Protein AF-A0A7C7EM71-F1 (afdb_monomer_lite)

Radius of gyration: 25.78 Å; chains: 1; bounding box: 60×28×71 Å

Secondary structure (DSSP, 8-state):
-HHHHT-GGGTTSEEES-TTSTTS-SS--S-EEEEEEEEEEEEE-TTSEEEEEEEEEEEEEEETTS-HHHHHHHHHHHHHHHHHTTTTSSEEEEEEPPPEEETTTTEEEEEEEEEEEEEEE-----TT--B-SEEEEETTEEEEEEEEEEEEEEEEEEEE--TT-SS-SEEEEEEEEEEEEEEEEEE-S----GGG--SEEEEEEETTEEEEEEEEEEEEEEEEEETTEEEEEEEEEEESEEEEE--

Sequence (247 aa):
MDTLKSCEKLSALNITEAYRDSKFQNPVTSNTATVSLYSSNINKSDEAVTVEKYIYAVNLYTSVRYTGQTCINIISEIADVLLQVNNGEVIRTCEISQVTYDNTARSFHAVLYLTLDFSTYEDISPAGDSVSNVNIDVNNKKIANCKTFNVKVKKSTYDIKVYNQAKPFDTVMIKTEYTIYLKRLVRSAADINIIDLTDFMLTISQYETETIYTGCNVTACEEIMDNNRYTVENITITATGKGIKGG

Foldseek 3Di:
DVLLCPDPVNVQEAEDADCPPPPQDAQHPGKYKHKDFPDWDWDDDPQQKTKIKTKIKIKIWHAPVDDLVVSVVVLVVVQVSVVVVALPFWWADWDKDRWDQDPGNRTTIIIIITMTIDIDGDFPFVPPDQPAWKFKDKQNHTWWTFGGKGKGKDWGKHFDCDPPDPHGPDIGTDFIKMKMKTFFTDTDPDPDDLQPDFQIWMWIDDDPKIKIFTRKHWDDWDWDQDPNDTITGMTIIMGGDIDIDDD

Structure (mmCIF, N/CA/C/O backbone):
data_AF-A0A7C7EM71-F1
#
_entry.id   AF-A0A7C7EM71-F1
#
loop_
_atom_site.group_PDB
_atom_site.id
_atom_site.type_symbol
_atom_site.label_atom_id
_atom_site.label_alt_id
_atom_site.label_comp_id
_atom_site.label_asym_id
_atom_site.label_entity_id
_atom_site.label_seq_id
_atom_site.pdbx_PDB_ins_code
_atom_site.Cartn_x
_atom_site.Cartn_y
_atom_site.Cartn_z
_atom_site.occupancy
_atom_site.B_iso_or_equiv
_atom_site.auth_seq_id
_atom_site.auth_comp_id
_atom_site.auth_asym_id
_atom_site.auth_atom_id
_atom_site.pdbx_PDB_model_num
ATOM 1 N N . MET A 1 1 ? -12.182 3.252 5.006 1.00 64.31 1 MET A N 1
ATOM 2 C CA . MET A 1 1 ? -13.641 3.339 5.252 1.00 64.31 1 MET A CA 1
ATOM 3 C C . MET A 1 1 ? -14.404 2.393 4.332 1.00 64.31 1 MET A C 1
ATOM 5 O O . MET A 1 1 ? -15.147 1.567 4.845 1.00 64.31 1 MET A O 1
ATOM 9 N N . ASP A 1 2 ? -14.176 2.434 3.017 1.00 73.56 2 ASP A N 1
ATOM 10 C CA . ASP A 1 2 ? -14.851 1.543 2.051 1.00 73.56 2 ASP A CA 1
ATOM 11 C C . ASP A 1 2 ? -14.583 0.055 2.294 1.00 73.56 2 ASP A C 1
ATOM 13 O O . ASP A 1 2 ? -15.490 -0.766 2.198 1.00 73.56 2 ASP A O 1
ATOM 17 N N . THR A 1 3 ? -13.374 -0.284 2.736 1.00 78.62 3 THR A N 1
ATOM 18 C CA . THR A 1 3 ? -13.010 -1.627 3.206 1.00 78.62 3 THR A CA 1
ATOM 19 C C . THR A 1 3 ? -13.940 -2.156 4.299 1.00 78.62 3 THR A C 1
ATOM 21 O O . THR A 1 3 ? -14.368 -3.301 4.260 1.00 78.62 3 THR A O 1
ATOM 24 N N . LEU A 1 4 ? -14.284 -1.313 5.276 1.00 81.50 4 LEU A N 1
ATOM 25 C CA . LEU A 1 4 ? -15.168 -1.711 6.371 1.00 81.50 4 LEU A CA 1
ATOM 26 C C . LEU A 1 4 ? -16.621 -1.804 5.893 1.00 81.50 4 LEU A C 1
ATOM 28 O O . LEU A 1 4 ? -17.328 -2.727 6.276 1.00 81.50 4 LEU A O 1
ATOM 32 N N . LYS A 1 5 ? -17.050 -0.887 5.014 1.00 82.25 5 LYS A N 1
ATOM 33 C CA . LYS A 1 5 ? -18.407 -0.872 4.438 1.00 82.25 5 LYS A CA 1
ATOM 34 C C . LYS A 1 5 ? -18.684 -2.054 3.503 1.00 82.25 5 LYS A C 1
ATOM 36 O O . LYS A 1 5 ? -19.831 -2.455 3.365 1.00 82.25 5 LYS A O 1
ATOM 41 N N . SER A 1 6 ? -17.655 -2.574 2.838 1.00 81.75 6 SER A N 1
ATOM 42 C CA . SER A 1 6 ? -17.761 -3.706 1.905 1.00 81.75 6 SER A CA 1
ATOM 43 C C . SER A 1 6 ? -17.662 -5.072 2.588 1.00 81.75 6 SER A C 1
ATOM 45 O O . SER A 1 6 ? -17.911 -6.090 1.947 1.00 81.75 6 SER A O 1
ATOM 47 N N . CYS A 1 7 ? -17.328 -5.120 3.882 1.00 83.12 7 CYS A N 1
ATOM 48 C CA . CYS A 1 7 ? -17.238 -6.368 4.625 1.00 83.12 7 CYS A CA 1
ATOM 49 C C . CYS A 1 7 ? -18.625 -6.857 5.062 1.00 83.12 7 CYS A C 1
ATOM 51 O O . CYS A 1 7 ? -19.280 -6.233 5.896 1.00 83.12 7 CYS A O 1
ATOM 53 N N . GLU A 1 8 ? -19.042 -8.023 4.562 1.00 86.19 8 GLU A N 1
ATOM 54 C CA . GLU A 1 8 ? -20.339 -8.633 4.891 1.00 86.19 8 GLU A CA 1
ATOM 55 C C . GLU A 1 8 ? -20.516 -8.870 6.399 1.00 86.19 8 GLU A C 1
ATOM 57 O O . GLU A 1 8 ? -21.592 -8.621 6.948 1.00 86.19 8 GLU A O 1
ATOM 62 N N . LYS A 1 9 ? -19.444 -9.266 7.099 1.00 84.50 9 LYS A N 1
ATOM 63 C CA . LYS A 1 9 ? -19.493 -9.514 8.546 1.00 84.50 9 LYS A CA 1
ATOM 64 C C . LYS A 1 9 ? -19.748 -8.246 9.368 1.00 84.50 9 LYS A C 1
ATOM 66 O O . LYS A 1 9 ? -20.339 -8.306 10.440 1.00 84.50 9 LYS A O 1
ATOM 71 N N . LEU A 1 10 ? -19.365 -7.087 8.829 1.00 87.38 10 LEU A N 1
ATOM 72 C CA . LEU A 1 10 ? -19.579 -5.775 9.439 1.00 87.38 10 LEU A CA 1
ATOM 73 C C . LEU A 1 10 ? -20.805 -5.051 8.859 1.00 87.38 10 LEU A C 1
ATOM 75 O O . LEU A 1 10 ? -20.992 -3.867 9.119 1.00 87.38 10 LEU A O 1
ATOM 79 N N . SER A 1 11 ? -21.676 -5.736 8.111 1.00 84.88 11 SER A N 1
ATOM 80 C CA . SER A 1 11 ? -22.851 -5.126 7.461 1.00 84.88 11 SER A CA 1
ATOM 81 C C . SER A 1 11 ? -23.839 -4.463 8.432 1.00 84.88 11 SER A C 1
ATOM 83 O O . SER A 1 11 ? -24.537 -3.523 8.056 1.00 84.88 11 SER A O 1
ATOM 85 N N . ALA A 1 12 ? -23.882 -4.915 9.690 1.00 84.31 12 ALA A N 1
ATOM 86 C CA . ALA A 1 12 ? -24.707 -4.333 10.751 1.00 84.31 12 ALA A CA 1
ATOM 87 C C . ALA A 1 12 ? -24.035 -3.157 11.493 1.00 84.31 12 ALA A C 1
ATOM 89 O O . ALA A 1 12 ? -24.652 -2.553 12.375 1.00 84.31 12 ALA A O 1
ATOM 90 N N . LEU A 1 13 ? -22.770 -2.851 11.184 1.00 87.38 13 LEU A N 1
ATOM 91 C CA . LEU A 1 13 ? -22.016 -1.762 11.796 1.00 87.38 13 LEU A CA 1
ATOM 92 C C . LEU A 1 13 ? -22.289 -0.449 11.055 1.00 87.38 13 LEU A C 1
ATOM 94 O O . LEU A 1 13 ? -22.000 -0.309 9.868 1.00 87.38 13 LEU A O 1
ATOM 98 N N . ASN A 1 14 ? -22.773 0.559 11.776 1.00 86.81 14 ASN A N 1
ATOM 99 C CA . ASN A 1 14 ? -22.942 1.894 11.213 1.00 86.81 14 ASN A CA 1
ATOM 100 C C . ASN A 1 14 ? -21.587 2.605 11.140 1.00 86.81 14 ASN A C 1
ATOM 102 O O . ASN A 1 14 ? -20.989 2.902 12.168 1.00 86.81 14 ASN A O 1
ATOM 106 N N . ILE A 1 15 ? -21.092 2.902 9.938 1.00 83.94 15 ILE A N 1
ATOM 107 C CA . ILE A 1 15 ? -19.790 3.563 9.755 1.00 83.94 15 ILE A CA 1
ATOM 108 C C . ILE A 1 15 ? -20.009 5.015 9.327 1.00 83.94 15 ILE A C 1
ATOM 110 O O . ILE A 1 15 ? -20.550 5.275 8.250 1.00 83.94 15 ILE A O 1
ATOM 114 N N . THR A 1 16 ? -19.562 5.963 10.150 1.00 76.75 16 THR A N 1
ATOM 115 C CA . THR A 1 16 ? -19.747 7.407 9.922 1.00 76.75 16 THR A CA 1
ATOM 116 C C . THR A 1 16 ? -18.421 8.162 9.961 1.00 76.75 16 THR A C 1
ATOM 118 O O . THR A 1 16 ? -17.459 7.716 10.578 1.00 76.75 16 THR A O 1
ATOM 121 N N . GLU A 1 17 ? -18.360 9.330 9.324 1.00 65.62 17 GLU A N 1
ATOM 122 C CA . GLU A 1 17 ? -17.102 10.076 9.162 1.00 65.62 17 GLU A CA 1
ATOM 123 C C . GLU A 1 17 ? -16.677 10.840 10.427 1.00 65.62 17 GLU A C 1
ATOM 125 O O . GLU A 1 17 ? -15.494 11.112 10.603 1.00 65.62 17 GLU A O 1
ATOM 130 N N . ALA A 1 18 ? -17.599 11.156 11.349 1.00 62.97 18 ALA A N 1
ATOM 131 C CA . ALA A 1 18 ? -17.256 11.884 12.572 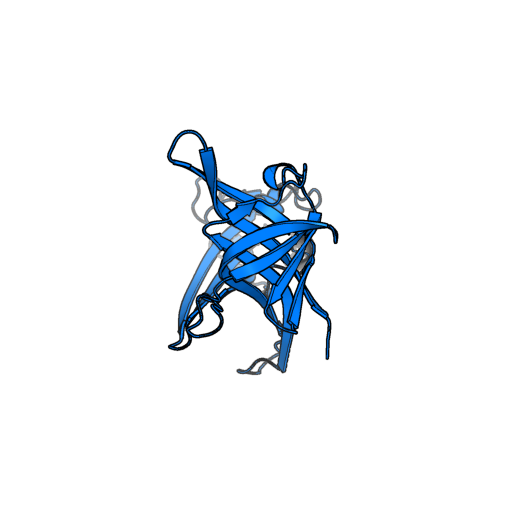1.00 62.97 18 ALA A CA 1
ATOM 132 C C . ALA A 1 18 ? -18.210 11.629 13.751 1.00 62.97 18 ALA A C 1
ATOM 134 O O . ALA A 1 18 ? -19.406 11.411 13.568 1.00 62.97 18 ALA A O 1
ATOM 135 N N . TYR A 1 19 ? -17.682 11.793 14.974 1.00 53.00 19 TYR A N 1
ATOM 136 C CA . TYR A 1 19 ? -18.387 11.736 16.275 1.00 53.00 19 TYR A CA 1
ATOM 137 C C . TYR A 1 19 ? -19.493 12.808 16.447 1.00 53.00 19 TYR A C 1
ATOM 139 O O . TYR A 1 19 ? -20.171 12.864 17.468 1.00 53.00 19 TYR A O 1
ATOM 147 N N . ARG A 1 20 ? -19.678 13.693 15.458 1.00 52.72 20 ARG A N 1
ATOM 148 C CA . ARG A 1 20 ? -20.691 14.764 15.444 1.00 52.72 20 ARG A CA 1
ATOM 149 C C . ARG A 1 20 ? -21.383 14.931 14.092 1.00 52.72 20 ARG A C 1
ATOM 151 O O . ARG A 1 20 ? -22.004 15.964 13.850 1.00 52.72 20 ARG A O 1
ATOM 158 N N . ASP A 1 21 ? -21.264 13.948 13.203 1.00 54.62 21 ASP A N 1
ATOM 159 C CA . ASP A 1 21 ? -22.134 13.916 12.032 1.00 54.62 21 ASP A CA 1
ATOM 160 C C . ASP A 1 21 ? -23.587 13.803 12.522 1.00 54.62 21 ASP A C 1
ATOM 162 O O . ASP A 1 21 ? -23.868 13.115 13.502 1.00 54.62 21 ASP A O 1
ATOM 166 N N . SER A 1 22 ? -24.514 14.462 11.834 1.00 51.25 22 SER A N 1
ATOM 167 C CA . SER A 1 22 ? -25.969 14.351 12.013 1.00 51.25 22 SER A CA 1
ATOM 168 C C . SER A 1 22 ? -26.491 12.909 12.159 1.00 51.25 22 SER A C 1
ATOM 170 O O . SER A 1 22 ? -27.556 12.686 12.732 1.00 51.25 22 SER A O 1
ATOM 172 N N . LYS A 1 23 ? -25.734 11.927 11.655 1.00 51.81 23 LYS A N 1
ATOM 173 C CA . LYS A 1 23 ? -26.019 10.487 11.721 1.00 51.81 23 LYS A CA 1
ATOM 174 C C . LYS A 1 23 ? -25.555 9.806 13.017 1.00 51.81 23 LYS A C 1
ATOM 176 O O . LYS A 1 23 ? -25.981 8.684 13.287 1.00 51.81 23 LYS A O 1
ATOM 181 N N . PHE A 1 24 ? -24.703 10.445 13.818 1.00 61.03 24 PHE A N 1
ATOM 182 C CA . PHE A 1 24 ? -24.260 9.927 15.111 1.00 61.03 24 PHE A CA 1
ATOM 183 C C . PHE A 1 24 ? -25.325 10.231 16.173 1.00 61.03 24 PHE A C 1
ATOM 185 O O . PHE A 1 24 ? -25.453 11.355 16.658 1.00 61.03 24 PHE A O 1
ATOM 192 N N . GLN A 1 25 ? -26.134 9.226 16.512 1.00 65.19 25 GLN A N 1
ATOM 193 C CA . GLN A 1 25 ? -27.181 9.374 17.522 1.00 65.19 25 GLN A CA 1
ATOM 194 C C . GLN A 1 25 ? -26.587 9.397 18.932 1.00 65.19 25 GLN A C 1
ATOM 196 O O . GLN A 1 25 ? -25.779 8.541 19.287 1.00 65.19 25 GLN A O 1
ATOM 201 N N . ASN A 1 26 ? -27.042 10.348 19.750 1.00 69.06 26 ASN A N 1
ATOM 202 C CA . ASN A 1 26 ? -26.797 10.363 21.187 1.00 69.06 26 ASN A CA 1
ATOM 203 C C . ASN A 1 26 ? -28.144 10.257 21.936 1.00 69.06 26 ASN A C 1
ATOM 205 O O . ASN A 1 26 ? -28.987 11.142 21.762 1.00 69.06 26 ASN A O 1
ATOM 209 N N . PRO A 1 27 ? -28.377 9.214 22.757 1.00 77.00 27 PRO A N 1
ATOM 210 C CA . PRO A 1 27 ? -27.479 8.090 23.038 1.00 77.00 27 PRO A CA 1
ATOM 211 C C . PRO A 1 27 ? -27.295 7.165 21.834 1.00 77.00 27 PRO A C 1
ATOM 213 O O . PRO A 1 27 ? -28.164 7.079 20.967 1.00 77.00 27 PRO A O 1
ATOM 216 N N . VAL A 1 28 ? -26.180 6.438 21.809 1.00 83.06 28 VAL A N 1
ATOM 217 C CA . VAL A 1 28 ? -25.886 5.471 20.747 1.00 83.06 28 VAL A CA 1
ATOM 218 C C . VAL A 1 28 ? -26.840 4.274 20.861 1.00 83.06 28 VAL A C 1
ATOM 220 O O . VAL A 1 28 ? -26.841 3.521 21.842 1.00 83.06 28 VAL A O 1
ATOM 223 N N . THR A 1 29 ? -27.683 4.092 19.845 1.00 83.06 29 THR A N 1
ATOM 224 C CA . THR A 1 29 ? -28.736 3.058 19.806 1.00 83.06 29 THR A CA 1
ATOM 225 C C . THR A 1 29 ? -28.328 1.793 19.044 1.00 83.06 29 THR A C 1
ATOM 227 O O . THR A 1 29 ? -28.939 0.741 19.227 1.00 83.06 29 THR A O 1
ATOM 230 N N . SER A 1 30 ? -27.272 1.877 18.237 1.00 85.69 30 SER A N 1
ATOM 231 C CA . SER A 1 30 ? -26.727 0.818 17.378 1.00 85.69 30 SER A CA 1
ATOM 232 C C . SER A 1 30 ? -25.202 0.832 17.424 1.00 85.69 30 SER A C 1
ATOM 234 O O . SER A 1 30 ? -24.625 1.863 17.749 1.00 85.69 30 SER A O 1
ATOM 236 N N . ASN A 1 31 ? -24.543 -0.260 17.043 1.00 89.19 31 ASN A N 1
ATOM 237 C CA . ASN A 1 31 ? -23.082 -0.276 16.965 1.00 89.19 31 ASN A CA 1
ATOM 238 C C . ASN A 1 31 ? -22.617 0.670 15.859 1.00 89.19 31 ASN A C 1
ATOM 240 O O . ASN A 1 31 ? -23.026 0.526 14.706 1.00 89.19 31 ASN A O 1
ATOM 244 N N . THR A 1 32 ? -21.780 1.634 16.225 1.00 89.06 32 THR A N 1
ATOM 245 C CA . THR A 1 32 ? -21.349 2.711 15.339 1.00 89.06 32 THR A CA 1
ATOM 246 C C . THR A 1 32 ? -19.839 2.862 15.417 1.00 89.06 32 THR A C 1
ATOM 248 O O . THR A 1 32 ? -19.291 3.019 16.504 1.00 89.06 32 THR A O 1
ATOM 251 N N . ALA A 1 33 ? -19.165 2.840 14.272 1.00 88.88 33 ALA A N 1
ATOM 252 C CA . ALA A 1 33 ? -17.741 3.106 14.162 1.00 88.88 33 ALA A CA 1
ATOM 253 C C . ALA A 1 33 ? -17.486 4.430 13.440 1.00 88.88 33 ALA A C 1
ATOM 255 O O . ALA A 1 33 ? -18.136 4.749 12.442 1.00 88.88 33 ALA A O 1
ATOM 256 N N . THR A 1 34 ? -16.500 5.183 13.913 1.00 83.75 34 THR A N 1
ATOM 257 C CA . THR A 1 34 ? -15.976 6.355 13.209 1.00 83.75 34 THR A CA 1
ATOM 258 C C . THR A 1 34 ? -14.510 6.149 12.882 1.00 83.75 34 THR A C 1
ATOM 260 O O . THR A 1 34 ? -13.782 5.533 13.656 1.00 83.75 34 THR A O 1
ATOM 263 N N . VAL A 1 35 ? -14.072 6.638 11.725 1.00 81.81 35 VAL A N 1
ATOM 264 C CA . VAL A 1 35 ? -12.672 6.548 11.298 1.00 81.81 35 VAL A CA 1
ATOM 265 C C . VAL A 1 35 ? -12.111 7.956 11.206 1.00 81.81 35 VAL A C 1
ATOM 267 O O . VAL A 1 35 ? -12.667 8.798 10.510 1.00 81.81 35 VAL A O 1
ATOM 270 N N . SER A 1 36 ? -11.003 8.206 11.892 1.00 76.94 36 SER A N 1
ATOM 271 C CA . SER A 1 36 ? -10.349 9.515 11.925 1.00 76.94 36 SER A CA 1
ATOM 272 C C . SER A 1 36 ? -8.839 9.376 11.795 1.00 76.94 36 SER A C 1
ATOM 274 O O . SER A 1 36 ? -8.264 8.401 12.279 1.00 76.94 36 SER A O 1
ATOM 276 N N . LEU A 1 37 ? -8.183 10.359 11.179 1.00 72.62 37 LEU A N 1
ATOM 277 C CA . LEU A 1 37 ? -6.731 10.484 11.268 1.00 72.62 37 LEU A CA 1
ATOM 278 C C . LEU A 1 37 ? -6.371 10.924 12.695 1.00 72.62 37 LEU A C 1
ATOM 280 O O . LEU A 1 37 ? -6.796 11.989 13.136 1.00 72.62 37 LEU A O 1
ATOM 284 N N . TYR A 1 38 ? -5.620 10.093 13.412 1.00 69.12 38 TYR A N 1
ATOM 285 C CA . TYR A 1 38 ? -5.197 10.350 14.789 1.00 69.12 38 TYR A CA 1
ATOM 286 C C . TYR A 1 38 ? -3.896 11.150 14.836 1.00 69.12 38 TYR A C 1
ATOM 288 O O . TYR A 1 38 ? -3.788 12.135 15.561 1.00 69.12 38 TYR A O 1
ATOM 296 N N . SER A 1 39 ? -2.909 10.751 14.036 1.00 71.88 39 SER A N 1
ATOM 297 C CA . SER A 1 39 ? -1.660 11.499 13.894 1.00 71.88 39 SER A CA 1
ATOM 298 C C . SER A 1 39 ? -0.986 11.175 12.572 1.00 71.88 39 SER A C 1
ATOM 300 O O . SER A 1 39 ? -1.059 10.040 12.110 1.00 71.88 39 SER A O 1
ATOM 302 N N . SER A 1 40 ? -0.248 12.128 12.022 1.00 66.94 40 SER A N 1
ATOM 303 C CA . SER A 1 40 ? 0.668 11.903 10.907 1.00 66.94 40 SER A CA 1
ATOM 304 C C . SER A 1 40 ? 2.048 12.430 11.276 1.00 66.94 40 SER A C 1
ATOM 306 O O . SER A 1 40 ? 2.154 13.513 11.851 1.00 66.94 40 SER A O 1
ATOM 308 N N . ASN A 1 41 ? 3.099 11.690 10.945 1.00 63.22 41 ASN A N 1
ATOM 309 C CA . ASN A 1 41 ? 4.472 12.145 11.096 1.00 63.22 41 ASN A CA 1
ATOM 310 C C . ASN A 1 41 ? 5.231 11.908 9.790 1.00 63.22 41 ASN A C 1
ATOM 312 O O . ASN A 1 41 ? 5.204 10.804 9.254 1.00 63.22 41 ASN A O 1
ATOM 316 N N . ILE A 1 42 ? 5.887 12.949 9.290 1.00 57.84 42 ILE A N 1
ATOM 317 C CA . ILE A 1 42 ? 6.714 12.897 8.090 1.00 57.84 42 ILE A CA 1
ATOM 318 C C . ILE A 1 42 ? 8.143 13.145 8.550 1.00 57.84 42 ILE A C 1
ATOM 320 O O . ILE A 1 42 ? 8.521 14.277 8.849 1.00 57.84 42 ILE A O 1
ATOM 324 N N . ASN A 1 43 ? 8.932 12.077 8.610 1.00 56.72 43 ASN A N 1
ATOM 325 C CA . ASN A 1 43 ? 10.350 12.178 8.917 1.00 56.72 43 ASN A CA 1
ATOM 326 C C . ASN A 1 43 ? 11.124 12.228 7.601 1.00 56.72 43 ASN A C 1
ATOM 328 O O . ASN A 1 43 ? 11.125 11.259 6.841 1.00 56.72 43 ASN A O 1
ATOM 332 N N . LYS A 1 44 ? 11.789 13.358 7.354 1.00 46.19 44 LYS A N 1
ATOM 333 C CA . LYS A 1 44 ? 12.816 13.479 6.318 1.00 46.19 44 LYS A CA 1
ATOM 334 C C . LYS A 1 44 ? 14.165 13.198 6.970 1.00 46.19 44 LYS A C 1
ATOM 336 O O . LYS A 1 44 ? 14.527 13.906 7.908 1.00 46.19 44 LYS A O 1
ATOM 341 N N . SER A 1 45 ? 14.869 12.161 6.526 1.00 49.22 45 SER A N 1
ATOM 342 C CA . SER A 1 45 ? 16.282 11.987 6.880 1.00 49.22 45 SER A CA 1
ATOM 343 C C . SER A 1 45 ? 17.169 12.690 5.850 1.00 49.22 45 SER A C 1
ATOM 345 O O . SER A 1 45 ? 16.758 12.886 4.706 1.00 49.22 45 SER A O 1
ATOM 347 N N . ASP A 1 46 ? 18.401 13.030 6.240 1.00 41.88 46 ASP A N 1
ATOM 348 C CA . ASP A 1 46 ? 19.430 13.583 5.341 1.00 41.88 46 ASP A CA 1
ATOM 349 C C . ASP A 1 46 ? 19.844 12.605 4.213 1.00 41.88 46 ASP A C 1
ATOM 351 O O . ASP A 1 46 ? 20.569 12.982 3.298 1.00 41.88 46 ASP A O 1
ATOM 355 N N . GLU A 1 47 ? 19.358 11.357 4.245 1.00 42.84 47 GLU A N 1
ATOM 356 C CA . GLU A 1 47 ? 19.680 10.275 3.304 1.00 42.84 47 GLU A CA 1
ATOM 357 C C . GLU A 1 47 ? 18.540 9.958 2.321 1.00 42.84 47 GLU A C 1
ATOM 359 O O . GLU A 1 47 ? 18.317 8.798 1.984 1.00 42.84 47 GLU A O 1
ATOM 364 N N . ALA A 1 48 ? 17.819 10.968 1.822 1.00 51.00 48 ALA A N 1
ATOM 365 C CA . ALA A 1 48 ? 16.900 10.782 0.691 1.00 51.00 48 ALA A CA 1
ATOM 366 C C . ALA A 1 48 ? 15.684 9.854 0.958 1.00 51.00 48 ALA A C 1
ATOM 368 O O . ALA A 1 48 ? 15.056 9.310 0.041 1.00 51.00 48 ALA A O 1
ATOM 369 N N . VAL A 1 49 ? 15.319 9.689 2.233 1.00 49.72 49 VAL A N 1
ATOM 370 C CA . VAL A 1 49 ? 14.167 8.889 2.673 1.00 49.72 49 VAL A CA 1
ATOM 371 C C . VAL A 1 49 ? 13.117 9.800 3.254 1.00 49.72 49 VAL A C 1
ATOM 373 O O . VAL A 1 49 ? 13.374 10.513 4.228 1.00 49.72 49 VAL A O 1
ATOM 376 N N . THR A 1 50 ? 11.905 9.715 2.717 1.00 51.72 50 THR A N 1
ATOM 377 C CA . THR A 1 50 ? 10.738 10.240 3.421 1.00 51.72 50 THR A CA 1
ATOM 378 C C . THR A 1 50 ? 9.947 9.059 3.959 1.00 51.72 50 THR A C 1
ATOM 380 O O . THR A 1 50 ? 9.390 8.260 3.199 1.00 51.72 50 THR A O 1
ATOM 383 N N . VAL A 1 51 ? 9.935 8.931 5.286 1.00 55.50 51 VAL A N 1
ATOM 384 C CA . VAL A 1 51 ? 9.048 7.999 5.984 1.00 55.50 51 VAL A CA 1
ATOM 385 C C . VAL A 1 51 ? 7.815 8.778 6.404 1.00 55.50 51 VAL A C 1
ATOM 387 O O . VAL A 1 51 ? 7.893 9.655 7.268 1.00 55.50 51 VAL A O 1
ATOM 390 N N . GLU A 1 52 ? 6.680 8.453 5.796 1.00 60.62 52 GLU A N 1
ATOM 391 C CA . GLU A 1 52 ? 5.384 8.963 6.222 1.00 60.62 52 GLU A CA 1
ATOM 392 C C . GLU A 1 52 ? 4.701 7.918 7.094 1.00 60.62 52 GLU A C 1
ATOM 394 O O . GLU A 1 52 ? 4.424 6.801 6.668 1.00 60.62 52 GLU A O 1
ATOM 399 N N . LYS A 1 53 ? 4.424 8.284 8.337 1.00 69.62 53 LYS A N 1
ATOM 400 C CA . LYS A 1 53 ? 3.683 7.465 9.283 1.00 69.62 53 LYS A CA 1
ATOM 401 C C . LYS A 1 53 ? 2.310 8.076 9.490 1.00 69.62 53 LYS A C 1
ATOM 403 O O . LYS A 1 53 ? 2.217 9.191 9.998 1.00 69.62 53 LYS A O 1
ATOM 408 N N . TYR A 1 54 ? 1.256 7.334 9.180 1.00 67.88 54 TYR A N 1
ATOM 409 C CA . TYR A 1 54 ? -0.119 7.719 9.484 1.00 67.88 54 TYR A CA 1
ATOM 410 C C . TYR A 1 54 ? -0.690 6.772 10.526 1.00 67.88 54 TYR A C 1
ATOM 412 O O . TYR A 1 54 ? -0.625 5.555 10.388 1.00 67.88 54 TYR A O 1
ATOM 420 N N . ILE A 1 55 ? -1.266 7.337 11.577 1.00 78.62 55 ILE A N 1
ATOM 421 C CA . ILE A 1 55 ? -2.021 6.598 12.578 1.00 78.62 55 ILE A CA 1
ATOM 422 C C . ILE A 1 55 ? -3.479 6.975 12.383 1.00 78.62 55 ILE A C 1
ATOM 424 O O . ILE A 1 55 ? -3.849 8.136 12.563 1.00 78.62 55 ILE A O 1
ATOM 428 N N . TYR A 1 56 ? -4.301 6.003 12.016 1.00 81.06 56 TYR A N 1
ATOM 429 C CA . TYR A 1 56 ? -5.749 6.147 11.974 1.00 81.06 56 TYR A CA 1
ATOM 430 C C . TYR A 1 56 ? -6.345 5.574 13.254 1.00 81.06 56 TYR A C 1
ATOM 432 O O . TYR A 1 56 ? -5.939 4.510 13.708 1.00 81.06 56 TYR A O 1
ATOM 440 N N . ALA A 1 57 ? -7.317 6.270 13.829 1.00 83.81 57 ALA A N 1
ATOM 441 C CA . ALA A 1 57 ? -8.132 5.760 14.919 1.00 83.81 57 ALA A CA 1
ATOM 442 C C . ALA A 1 57 ? -9.498 5.341 14.374 1.00 83.81 57 ALA A C 1
ATOM 444 O O . ALA A 1 57 ? -10.198 6.157 13.762 1.00 83.81 57 ALA A O 1
ATOM 445 N N . VAL A 1 58 ? -9.886 4.091 14.627 1.00 89.06 58 VAL A N 1
ATOM 446 C CA . VAL A 1 58 ? -11.271 3.635 14.490 1.00 89.06 58 VAL A CA 1
ATOM 447 C C . VAL A 1 58 ? -11.902 3.639 15.875 1.00 89.06 58 VAL A C 1
ATOM 449 O O . VAL A 1 58 ? -11.544 2.831 16.727 1.00 89.06 58 VAL A O 1
ATOM 452 N N . ASN A 1 59 ? -12.825 4.563 16.118 1.00 90.31 59 ASN A N 1
ATOM 453 C CA . ASN A 1 59 ? -13.560 4.647 17.374 1.00 90.31 59 ASN A CA 1
ATOM 454 C C . ASN A 1 59 ? -14.836 3.823 17.250 1.00 90.31 59 ASN A C 1
ATOM 456 O O . ASN A 1 59 ? -15.695 4.158 16.437 1.00 90.31 59 ASN A O 1
ATOM 460 N N . LEU A 1 60 ? -14.974 2.775 18.055 1.00 92.62 60 LEU A N 1
ATOM 461 C CA . LEU A 1 60 ? -16.177 1.958 18.119 1.00 92.62 60 LEU A CA 1
ATOM 462 C C . LEU A 1 60 ? -17.022 2.353 19.327 1.00 92.62 60 LEU A C 1
ATOM 464 O O . LEU A 1 60 ? -16.543 2.341 20.458 1.00 92.62 60 LEU A O 1
ATOM 468 N N . TYR A 1 61 ? -18.300 2.617 19.081 1.00 90.88 61 TYR A N 1
ATOM 469 C CA . TYR A 1 61 ? -19.323 2.874 20.083 1.00 90.88 61 TYR A CA 1
ATOM 470 C C . TYR A 1 61 ? -20.382 1.776 19.998 1.00 90.88 61 TYR A C 1
ATOM 472 O O . TYR A 1 61 ? -21.072 1.630 18.991 1.00 90.88 61 TYR A O 1
ATOM 480 N N . THR A 1 62 ? -20.515 0.996 21.063 1.00 90.50 62 THR A N 1
ATOM 481 C CA . THR A 1 62 ? -21.476 -0.107 21.170 1.00 90.50 62 THR A CA 1
ATOM 482 C C . THR A 1 62 ? -22.562 0.284 22.166 1.00 90.50 62 THR A C 1
ATOM 484 O O . THR A 1 62 ? -22.264 0.678 23.296 1.00 90.50 62 THR A O 1
ATOM 487 N N . SER A 1 63 ? -23.830 0.180 21.764 1.00 86.19 63 SER A N 1
ATOM 488 C CA . SER A 1 63 ? -24.958 0.540 22.632 1.00 86.19 63 SER A CA 1
ATOM 489 C C . SER A 1 63 ? -24.922 -0.227 23.961 1.00 86.19 63 SER A C 1
ATOM 491 O O . SER A 1 63 ? -24.606 -1.415 23.987 1.00 86.19 63 SER A O 1
ATOM 493 N N . VAL A 1 64 ? -25.336 0.417 25.056 1.00 85.44 64 VAL A N 1
ATOM 494 C CA . VAL A 1 64 ? -25.477 -0.212 26.391 1.00 85.44 64 VAL A CA 1
ATOM 495 C C . VAL A 1 64 ? -26.465 -1.369 26.451 1.00 85.44 64 VAL A C 1
ATOM 497 O O . VAL A 1 64 ? -26.492 -2.106 27.430 1.00 85.44 64 VAL A O 1
ATOM 500 N N . ARG A 1 65 ? -27.296 -1.531 25.417 1.00 85.06 65 ARG A N 1
ATOM 501 C CA . ARG A 1 65 ? -28.160 -2.708 25.263 1.00 85.06 65 ARG A CA 1
ATOM 502 C C . ARG A 1 65 ? -27.355 -3.991 25.035 1.00 85.06 65 ARG A C 1
ATOM 504 O O . ARG A 1 65 ? -27.885 -5.077 25.240 1.00 85.06 65 ARG A O 1
ATOM 511 N N . TYR A 1 66 ? -26.102 -3.857 24.611 1.00 85.38 66 TYR A N 1
ATOM 512 C CA . TYR A 1 66 ? -25.146 -4.943 24.448 1.00 85.38 66 TYR A CA 1
ATOM 513 C C . TYR A 1 66 ? -24.145 -4.964 25.607 1.00 85.38 66 TYR A C 1
ATOM 515 O O . TYR A 1 66 ? -24.219 -4.161 26.531 1.00 85.38 66 TYR A O 1
ATOM 523 N N . THR A 1 67 ? -23.194 -5.894 25.574 1.00 85.88 67 THR A N 1
ATOM 524 C CA . THR A 1 67 ? -22.160 -6.026 26.609 1.00 85.88 67 THR A CA 1
ATOM 525 C C . THR A 1 67 ? -20.846 -5.378 26.180 1.00 85.88 67 THR A C 1
ATOM 527 O O . THR A 1 67 ? -20.559 -5.266 24.988 1.00 85.88 67 THR A O 1
ATOM 530 N N . GLY A 1 68 ? -19.978 -5.048 27.143 1.00 83.81 68 GLY A N 1
ATOM 531 C CA . GLY A 1 68 ? -18.590 -4.671 26.845 1.00 83.81 68 GLY A CA 1
ATOM 532 C C . GLY A 1 68 ? -17.860 -5.733 26.009 1.00 83.81 68 GLY A C 1
ATOM 533 O O . GLY A 1 68 ? -17.101 -5.389 25.110 1.00 83.81 68 GLY A O 1
ATOM 534 N N . GLN A 1 69 ? -18.183 -7.018 26.204 1.00 86.62 69 GLN A N 1
ATOM 535 C CA . GLN A 1 69 ? -17.670 -8.115 25.376 1.00 86.62 69 GLN A CA 1
ATOM 536 C C . GLN A 1 69 ? -18.105 -8.007 23.907 1.00 86.62 69 GLN A C 1
ATOM 538 O O . GLN A 1 69 ? -17.339 -8.345 23.012 1.00 86.62 69 GLN A O 1
ATOM 543 N N . THR A 1 70 ? -19.311 -7.500 23.641 1.00 88.19 70 THR A N 1
ATOM 544 C CA . THR A 1 70 ? -19.777 -7.248 22.268 1.00 88.19 70 THR A CA 1
ATOM 545 C C . THR A 1 70 ? -18.898 -6.197 21.588 1.00 88.19 70 THR A C 1
ATOM 547 O O . THR A 1 70 ? -18.508 -6.379 20.439 1.00 88.19 70 THR A O 1
ATOM 550 N N . CYS A 1 71 ? -18.515 -5.147 22.323 1.00 88.12 71 CYS A N 1
ATOM 551 C CA . CYS A 1 71 ? -17.582 -4.126 21.841 1.00 88.12 71 CYS A CA 1
ATOM 552 C C . CYS A 1 71 ? -16.212 -4.736 21.494 1.00 88.12 71 CYS A C 1
ATOM 554 O O . CYS A 1 71 ? -15.691 -4.483 20.411 1.00 88.12 71 CYS A O 1
ATOM 556 N N . ILE A 1 72 ? -15.673 -5.605 22.365 1.00 89.81 72 ILE A N 1
ATOM 557 C CA . ILE A 1 72 ? -14.404 -6.324 22.128 1.00 89.81 72 ILE A CA 1
ATOM 558 C C . ILE A 1 72 ? -14.475 -7.163 20.851 1.00 89.81 72 ILE A C 1
ATOM 560 O O . ILE A 1 72 ? -13.572 -7.098 20.019 1.00 89.81 72 ILE A O 1
ATOM 564 N N . ASN A 1 73 ? -15.542 -7.944 20.687 1.00 90.88 73 ASN A N 1
ATOM 565 C CA . ASN A 1 73 ? -15.674 -8.847 19.548 1.00 90.88 73 ASN A CA 1
ATOM 566 C C . ASN A 1 73 ? -15.724 -8.065 18.228 1.00 90.88 73 ASN A C 1
ATOM 568 O O . ASN A 1 73 ? -14.995 -8.391 17.298 1.00 90.88 73 ASN A O 1
ATOM 572 N N . ILE A 1 74 ? -16.520 -6.993 18.174 1.00 91.44 74 ILE A N 1
ATOM 573 C CA . ILE A 1 74 ? -16.663 -6.173 16.965 1.00 91.44 74 ILE A CA 1
ATOM 574 C C . ILE A 1 74 ? -15.361 -5.439 16.643 1.00 91.44 74 ILE A C 1
ATOM 576 O O . ILE A 1 74 ? -14.952 -5.417 15.487 1.00 91.44 74 ILE A O 1
ATOM 580 N N . ILE A 1 75 ? -14.681 -4.843 17.631 1.00 92.06 75 ILE A N 1
ATOM 581 C CA . ILE A 1 75 ? -13.431 -4.124 17.344 1.00 92.06 75 ILE A CA 1
ATOM 582 C C . ILE A 1 75 ? -12.294 -5.071 16.940 1.00 92.06 75 ILE A C 1
ATOM 584 O O . ILE A 1 75 ? -11.455 -4.694 16.124 1.00 92.06 75 ILE A O 1
ATOM 588 N N . SER A 1 76 ? -12.309 -6.309 17.442 1.00 89.81 76 SER A N 1
ATOM 589 C CA . SER A 1 76 ? -11.391 -7.366 16.998 1.00 89.81 76 SER A CA 1
ATOM 590 C C . SER A 1 76 ? -11.687 -7.786 15.558 1.00 89.81 76 SER A C 1
ATOM 592 O O . SER A 1 76 ? -10.774 -7.911 14.755 1.00 89.81 76 SER A O 1
ATOM 594 N N . GLU A 1 77 ? -12.961 -7.906 15.189 1.00 90.69 77 GLU A N 1
ATOM 595 C CA . GLU A 1 77 ? -13.355 -8.216 13.814 1.00 90.69 77 GLU A CA 1
ATOM 596 C C . GLU A 1 77 ? -13.000 -7.089 12.833 1.00 90.69 77 GLU A C 1
ATOM 598 O O . GLU A 1 77 ? -12.517 -7.349 11.733 1.00 90.69 77 GLU A O 1
ATOM 603 N N . ILE A 1 78 ? -13.156 -5.825 13.244 1.00 90.19 78 ILE A N 1
ATOM 604 C CA . ILE A 1 78 ? -12.655 -4.669 12.487 1.00 90.19 78 ILE A CA 1
ATOM 605 C C . ILE A 1 78 ? -11.139 -4.785 12.284 1.00 90.19 78 ILE A C 1
ATOM 607 O O . ILE A 1 78 ? -10.659 -4.565 11.171 1.00 90.19 78 ILE A O 1
ATOM 611 N N . ALA A 1 79 ? -10.386 -5.133 13.333 1.00 88.19 79 ALA A N 1
ATOM 612 C CA . ALA A 1 79 ? -8.942 -5.322 13.242 1.00 88.19 79 ALA A CA 1
ATOM 613 C C . ALA A 1 79 ? -8.580 -6.438 12.250 1.00 88.19 79 ALA A C 1
ATOM 615 O O . ALA A 1 79 ? -7.744 -6.212 11.375 1.00 88.19 79 ALA A O 1
ATOM 616 N N . ASP A 1 80 ? -9.253 -7.587 12.322 1.00 85.31 80 ASP A N 1
ATOM 617 C CA . ASP A 1 80 ? -9.039 -8.718 11.415 1.00 85.31 80 ASP A CA 1
ATOM 618 C C . ASP A 1 80 ? -9.320 -8.346 9.958 1.00 85.31 80 ASP A C 1
ATOM 620 O O . ASP A 1 80 ? -8.515 -8.647 9.079 1.00 85.31 80 ASP A O 1
ATOM 624 N N . VAL A 1 81 ? -10.427 -7.648 9.686 1.00 84.75 81 VAL A N 1
ATOM 625 C CA . VAL A 1 81 ? -10.773 -7.184 8.333 1.00 84.75 81 VAL A CA 1
ATOM 626 C C . VAL A 1 81 ? -9.696 -6.251 7.791 1.00 84.75 81 VAL A C 1
ATOM 628 O O . VAL A 1 81 ? -9.245 -6.419 6.659 1.00 84.75 81 VAL A O 1
ATOM 631 N N . LEU A 1 82 ? -9.257 -5.279 8.594 1.00 80.75 82 LEU A N 1
ATOM 632 C CA . LEU A 1 82 ? -8.227 -4.331 8.173 1.00 80.75 82 LEU A CA 1
ATOM 633 C C . LEU A 1 82 ? -6.885 -5.032 7.934 1.00 80.75 82 LEU A C 1
ATOM 635 O O . LEU A 1 82 ? -6.217 -4.718 6.954 1.00 80.75 82 LEU A O 1
ATOM 639 N N . LEU A 1 83 ? -6.522 -6.015 8.762 1.00 75.69 83 LEU A N 1
ATOM 640 C CA . LEU A 1 83 ? -5.309 -6.816 8.582 1.00 75.69 83 LEU A CA 1
ATOM 641 C C . LEU A 1 83 ? -5.376 -7.722 7.340 1.00 75.69 83 LEU A C 1
ATOM 643 O O . LEU A 1 83 ? -4.389 -7.825 6.613 1.00 75.69 83 LEU A O 1
ATOM 647 N N . GLN A 1 84 ? -6.525 -8.345 7.059 1.00 69.00 84 GLN A N 1
ATOM 648 C CA . GLN A 1 84 ? -6.709 -9.267 5.926 1.00 69.00 84 GLN A CA 1
ATOM 649 C C . GLN A 1 84 ? -6.692 -8.577 4.565 1.00 69.00 84 GLN A C 1
ATOM 651 O O . GLN A 1 84 ? -6.212 -9.150 3.591 1.00 69.00 84 GLN A O 1
ATOM 656 N N . VAL A 1 85 ? -7.192 -7.344 4.485 1.00 59.91 85 VAL A N 1
ATOM 657 C CA . VAL A 1 85 ? -7.266 -6.590 3.222 1.00 59.91 85 VAL A CA 1
ATOM 658 C C . VAL A 1 85 ? -5.885 -6.298 2.643 1.00 59.91 85 VAL A C 1
ATOM 660 O O . VAL A 1 85 ? -5.771 -5.957 1.469 1.00 59.91 85 VAL A O 1
ATOM 663 N N . ASN A 1 86 ? -4.828 -6.449 3.440 1.00 55.69 86 ASN A N 1
ATOM 664 C CA . ASN A 1 86 ? -3.583 -5.790 3.126 1.00 55.69 86 ASN A CA 1
ATOM 665 C C . ASN A 1 86 ? -2.456 -6.640 2.562 1.00 55.69 86 ASN A C 1
ATOM 667 O O . ASN A 1 86 ? -1.435 -6.027 2.289 1.00 55.69 86 ASN A O 1
ATOM 671 N N . ASN A 1 87 ? -2.589 -7.964 2.383 1.00 47.91 87 ASN A N 1
ATOM 672 C CA . ASN A 1 87 ? -1.598 -8.833 1.701 1.00 47.91 87 ASN A CA 1
ATOM 673 C C . ASN A 1 87 ? -0.109 -8.400 1.860 1.00 47.91 87 ASN A C 1
ATOM 675 O O . ASN A 1 87 ? 0.680 -8.479 0.923 1.00 47.91 87 ASN A O 1
ATOM 679 N N . GLY A 1 88 ? 0.279 -7.916 3.048 1.00 48.75 88 GLY A N 1
ATOM 680 C CA . GLY A 1 88 ? 1.623 -7.428 3.363 1.00 48.75 88 GLY A CA 1
ATOM 681 C C . GLY A 1 88 ? 2.033 -5.993 2.976 1.00 48.75 88 GLY A C 1
ATOM 682 O O . GLY A 1 88 ? 3.171 -5.663 3.274 1.00 48.75 88 GLY A O 1
ATOM 683 N N . GLU A 1 89 ? 1.221 -5.114 2.370 1.00 50.12 89 GLU A N 1
ATOM 684 C CA . GLU A 1 89 ? 1.764 -3.864 1.784 1.00 50.12 89 GLU A CA 1
ATOM 685 C C . GLU A 1 89 ? 1.673 -2.568 2.628 1.00 50.12 89 GLU A C 1
ATOM 687 O O . GLU A 1 89 ? 2.517 -1.700 2.411 1.00 50.12 89 GLU A O 1
ATOM 692 N N . VAL A 1 90 ? 0.740 -2.376 3.585 1.00 57.62 90 VAL A N 1
ATOM 693 C CA . VAL A 1 90 ? 0.554 -1.022 4.195 1.00 57.62 90 VAL A CA 1
ATOM 694 C C . VAL A 1 90 ? 0.354 -0.964 5.726 1.00 57.62 90 VAL A C 1
ATOM 696 O O . VAL A 1 90 ? 0.711 0.039 6.342 1.00 57.62 90 VAL A O 1
ATOM 699 N N . ILE A 1 91 ? -0.170 -2.002 6.393 1.00 59.84 91 ILE A N 1
ATOM 700 C CA . ILE A 1 91 ? -0.444 -1.962 7.850 1.00 59.84 91 ILE A CA 1
ATOM 701 C C . ILE A 1 91 ? 0.747 -2.490 8.648 1.00 59.84 91 ILE A C 1
ATOM 703 O O . ILE A 1 91 ? 1.196 -3.612 8.439 1.00 59.84 91 ILE A O 1
ATOM 707 N N . ARG A 1 92 ? 1.220 -1.675 9.595 1.00 63.84 92 ARG A N 1
ATOM 708 C CA . ARG A 1 92 ? 2.344 -1.958 10.497 1.00 63.84 92 ARG A CA 1
ATOM 709 C C . ARG A 1 92 ? 1.913 -2.497 11.848 1.00 63.84 92 ARG A C 1
ATOM 711 O O . ARG A 1 92 ? 2.470 -3.478 12.317 1.00 63.84 92 ARG A O 1
ATOM 718 N N . THR A 1 93 ? 0.949 -1.849 12.492 1.00 73.19 93 THR A N 1
ATOM 719 C CA . THR A 1 93 ? 0.430 -2.294 13.789 1.00 73.19 93 THR A CA 1
ATOM 720 C C . THR A 1 93 ? -1.057 -2.009 13.903 1.00 73.19 93 THR A C 1
ATOM 722 O O . THR A 1 93 ? -1.585 -1.095 13.265 1.00 73.19 93 THR A O 1
ATOM 725 N N . CYS A 1 94 ? -1.714 -2.821 14.726 1.00 80.12 94 CYS A N 1
ATOM 726 C CA . CYS A 1 94 ? -3.126 -2.729 15.048 1.00 80.12 94 CYS A CA 1
ATOM 727 C C . CYS A 1 94 ? -3.249 -2.872 16.569 1.00 80.12 94 CYS A C 1
ATOM 729 O O . CYS A 1 94 ? -2.967 -3.941 17.109 1.00 80.12 94 CYS A O 1
ATOM 731 N N . GLU A 1 95 ? -3.586 -1.790 17.268 1.00 86.81 95 GLU A N 1
ATOM 732 C CA . GLU A 1 95 ? -3.644 -1.761 18.734 1.00 86.81 95 GLU A CA 1
ATOM 733 C C . GLU A 1 95 ? -5.051 -1.401 19.204 1.00 86.81 95 GLU A C 1
ATOM 735 O O . GLU A 1 95 ? -5.582 -0.349 18.853 1.00 86.81 95 GLU A O 1
ATOM 740 N N . ILE A 1 96 ? -5.657 -2.275 20.008 1.00 89.12 96 ILE A N 1
ATOM 741 C CA . ILE A 1 96 ? -6.991 -2.073 20.580 1.00 89.12 96 ILE A CA 1
ATOM 742 C C . ILE A 1 96 ? -6.842 -1.498 21.990 1.00 89.12 96 ILE A C 1
ATOM 744 O O . ILE A 1 96 ? -6.155 -2.073 22.836 1.00 89.12 96 ILE A O 1
ATOM 748 N N . SER A 1 97 ? -7.505 -0.376 22.264 1.00 88.31 97 SER A N 1
ATOM 749 C CA . SER A 1 97 ? -7.589 0.190 23.608 1.00 88.31 97 SER A CA 1
ATOM 750 C C . SER A 1 97 ? -8.419 -0.699 24.534 1.00 88.31 97 SER A C 1
ATOM 752 O O . SER A 1 97 ? -9.271 -1.474 24.102 1.00 88.31 97 SER A O 1
ATOM 754 N N . GLN A 1 98 ? -8.263 -0.514 25.844 1.00 89.44 98 GLN A N 1
ATOM 755 C CA . GLN A 1 98 ? -9.230 -1.075 26.786 1.00 89.44 98 GLN A CA 1
ATOM 756 C C . GLN A 1 98 ? -10.637 -0.540 26.491 1.00 89.44 98 GLN A C 1
ATOM 758 O O . GLN A 1 98 ? -10.802 0.621 26.102 1.00 89.44 98 GLN A O 1
ATOM 763 N N . VAL A 1 99 ? -11.646 -1.392 26.690 1.00 90.81 99 VAL A N 1
ATOM 764 C CA . VAL A 1 99 ? -13.046 -0.976 26.595 1.00 90.81 99 VAL A CA 1
ATOM 765 C C . VAL A 1 99 ? -13.383 -0.119 27.803 1.00 90.81 99 VAL A C 1
ATOM 767 O O . VAL A 1 99 ? -13.200 -0.534 28.947 1.00 90.81 99 VAL A O 1
ATOM 770 N N . THR A 1 100 ? -13.915 1.066 27.542 1.00 91.19 100 THR A N 1
ATOM 771 C CA . THR A 1 100 ? -14.369 2.006 28.564 1.00 91.19 100 THR A CA 1
ATOM 772 C C . THR A 1 100 ? -15.853 2.306 28.391 1.00 91.19 100 THR A C 1
ATOM 774 O O . THR A 1 100 ? -16.482 1.893 27.415 1.00 91.19 100 THR A O 1
ATOM 777 N N . TYR A 1 101 ? -16.439 2.992 29.367 1.00 89.25 101 TYR A N 1
ATOM 778 C CA . TYR A 1 101 ? -17.795 3.511 29.257 1.00 89.25 101 TYR A CA 1
ATOM 779 C C . TYR A 1 101 ? -17.751 5.004 28.927 1.00 89.25 101 TYR A C 1
ATOM 781 O O . TYR A 1 101 ? -17.220 5.795 29.707 1.00 89.25 101 TYR A O 1
ATOM 789 N N . ASP A 1 102 ? -18.333 5.392 27.793 1.00 85.50 102 ASP A N 1
ATOM 790 C CA . ASP A 1 102 ? -18.492 6.794 27.415 1.00 85.50 102 ASP A CA 1
ATOM 791 C C . ASP A 1 102 ? -19.815 7.328 27.983 1.00 85.50 102 ASP A C 1
ATOM 793 O O . ASP A 1 102 ? -20.907 6.955 27.545 1.00 85.50 102 ASP A O 1
ATOM 797 N N . ASN A 1 103 ? -19.717 8.225 28.968 1.00 83.94 103 ASN A N 1
ATOM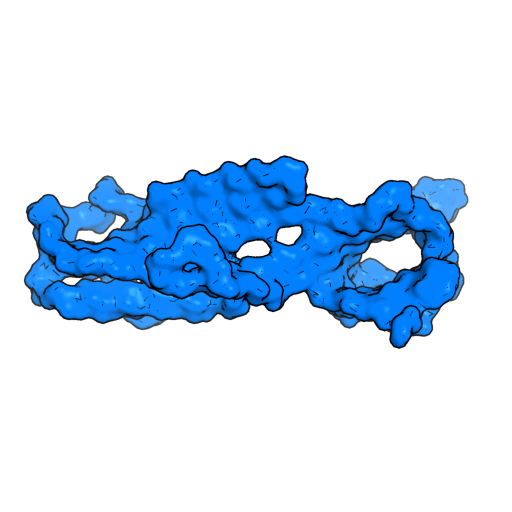 798 C CA . ASN A 1 103 ? -20.874 8.853 29.613 1.00 83.94 103 ASN A CA 1
ATOM 799 C C . ASN A 1 103 ? -21.671 9.770 28.674 1.00 83.94 103 ASN A C 1
ATOM 801 O O . ASN A 1 103 ? -22.879 9.932 28.857 1.00 83.94 103 ASN A O 1
ATOM 805 N N . THR A 1 104 ? -21.004 10.382 27.696 1.00 84.44 104 THR A N 1
ATOM 806 C CA . THR A 1 104 ? -21.616 11.323 26.755 1.00 84.44 104 THR A CA 1
ATOM 807 C C . THR A 1 104 ? -22.434 10.567 25.729 1.00 84.44 104 THR A C 1
ATOM 809 O O . THR A 1 104 ? -23.594 10.904 25.526 1.00 84.44 104 THR A O 1
ATOM 812 N N . ALA A 1 105 ? -21.848 9.539 25.117 1.00 82.31 105 ALA A N 1
ATOM 813 C CA . ALA A 1 105 ? -22.500 8.702 24.113 1.00 82.31 105 ALA A CA 1
ATOM 814 C C . ALA A 1 105 ? -23.419 7.626 24.726 1.00 82.31 105 ALA A C 1
ATOM 816 O O . ALA A 1 105 ? -24.238 7.035 24.015 1.00 82.31 105 ALA A O 1
ATOM 817 N N . ARG A 1 106 ? -23.302 7.388 26.043 1.00 88.06 106 ARG A N 1
ATO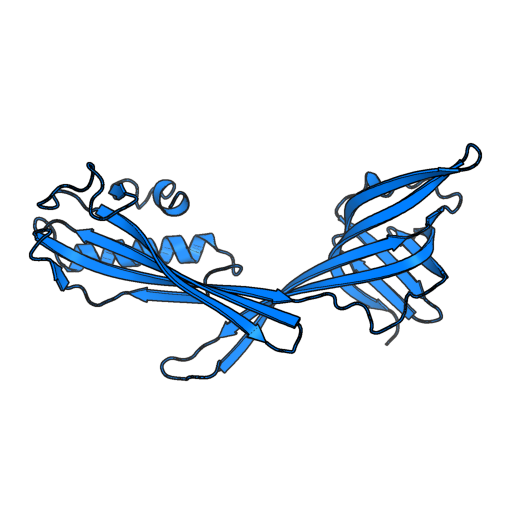M 818 C CA . ARG A 1 106 ? -23.967 6.308 26.793 1.00 88.06 106 ARG A CA 1
ATOM 819 C C . ARG A 1 106 ? -23.758 4.958 26.111 1.00 88.06 106 ARG A C 1
ATOM 821 O O . ARG A 1 106 ? -24.712 4.278 25.729 1.00 88.06 106 ARG A O 1
ATOM 828 N N . SER A 1 107 ? -22.492 4.600 25.930 1.00 89.25 107 SER A N 1
ATOM 829 C CA . SER A 1 107 ? -22.062 3.430 25.161 1.00 89.25 107 SER A CA 1
ATOM 830 C C . SER A 1 107 ? -20.775 2.833 25.712 1.00 89.25 107 SER A C 1
ATOM 832 O O . SER A 1 107 ? -19.963 3.541 26.307 1.00 89.25 107 SER A O 1
ATOM 834 N N . PHE A 1 108 ? -20.539 1.554 25.432 1.00 90.94 108 PHE A N 1
ATOM 835 C CA . PHE A 1 108 ? -19.191 0.997 25.519 1.00 90.94 108 PHE A CA 1
ATOM 836 C C . PHE A 1 108 ? -18.348 1.552 24.375 1.00 90.94 108 PHE A C 1
ATOM 838 O O . PHE A 1 108 ? -18.806 1.579 23.232 1.00 90.94 108 PHE A O 1
ATOM 845 N N . HIS A 1 109 ? -17.132 1.987 24.679 1.00 91.69 109 HIS A N 1
ATOM 846 C CA . HIS A 1 109 ? -16.231 2.629 23.733 1.00 91.69 109 HIS A CA 1
ATOM 847 C C . HIS A 1 109 ? -14.877 1.931 23.710 1.00 91.69 109 HIS A C 1
ATOM 849 O O . HIS A 1 109 ? -14.338 1.568 24.756 1.00 91.69 109 HIS A O 1
ATOM 855 N N . ALA A 1 110 ? -14.346 1.737 22.509 1.00 91.69 110 ALA A N 1
ATOM 856 C CA . ALA A 1 110 ? -12.994 1.252 22.286 1.00 91.69 110 ALA A CA 1
ATOM 857 C C . ALA A 1 110 ? -12.397 1.926 21.050 1.00 91.69 110 ALA A C 1
ATOM 859 O O . ALA A 1 110 ? -13.119 2.325 20.133 1.00 91.69 110 ALA A O 1
ATOM 860 N N . VAL A 1 111 ? -11.075 2.042 21.025 1.00 90.31 111 VAL A N 1
ATOM 861 C CA . VAL A 1 111 ? -10.328 2.653 19.928 1.00 90.31 111 VAL A CA 1
ATOM 862 C C . VAL A 1 111 ? -9.374 1.627 19.347 1.00 90.31 111 VAL A C 1
ATOM 864 O O . VAL A 1 111 ? -8.633 0.981 20.081 1.00 90.31 111 VAL A O 1
ATOM 867 N N . LEU A 1 112 ? -9.386 1.495 18.026 1.00 90.81 112 LEU A N 1
ATOM 868 C CA . LEU A 1 112 ? -8.389 0.753 17.273 1.00 90.81 112 LEU A CA 1
ATOM 869 C C . LEU A 1 112 ? -7.417 1.744 16.642 1.00 90.81 112 LEU A C 1
ATOM 871 O O . LEU A 1 112 ? -7.821 2.540 15.793 1.00 90.81 112 LEU A O 1
ATOM 875 N N . TYR A 1 113 ? -6.149 1.683 17.024 1.00 85.56 113 TYR A N 1
ATOM 876 C CA . TYR A 1 113 ? -5.079 2.439 16.391 1.00 85.56 113 TYR A CA 1
ATOM 877 C C . TYR A 1 113 ? -4.445 1.602 15.288 1.00 85.56 113 TYR A C 1
ATOM 879 O O . TYR A 1 113 ? -3.842 0.560 15.542 1.00 85.56 113 TYR A O 1
ATOM 887 N N . LEU A 1 114 ? -4.584 2.082 14.059 1.00 84.69 114 LEU A N 1
ATOM 888 C CA . LEU A 1 114 ? -3.998 1.495 12.869 1.00 84.69 114 LEU A CA 1
ATOM 889 C C . LEU A 1 114 ? -2.792 2.327 12.445 1.00 84.69 114 LEU A C 1
ATOM 891 O O . LEU A 1 114 ? -2.956 3.466 12.008 1.00 84.69 114 LEU A O 1
ATOM 895 N N . THR A 1 115 ? -1.594 1.761 12.550 1.00 78.44 115 THR A N 1
ATOM 896 C CA . THR A 1 115 ? -0.372 2.410 12.063 1.00 78.44 115 THR A CA 1
ATOM 897 C C . THR A 1 115 ? -0.081 1.962 10.640 1.00 78.44 115 THR A C 1
ATOM 899 O O . THR A 1 115 ? 0.061 0.765 10.388 1.00 78.44 115 THR A O 1
ATOM 902 N N . LEU A 1 116 ? 0.057 2.922 9.731 1.00 73.81 116 LEU A N 1
ATOM 903 C CA . LEU A 1 116 ? 0.532 2.736 8.366 1.00 73.81 116 LEU A CA 1
ATOM 904 C C . LEU A 1 116 ? 1.880 3.450 8.231 1.00 73.81 116 LEU A C 1
ATOM 906 O O . LEU A 1 116 ? 1.940 4.662 8.440 1.00 73.81 116 LEU A O 1
ATOM 910 N N . ASP A 1 117 ? 2.942 2.720 7.887 1.00 65.44 117 ASP A N 1
ATOM 911 C CA . ASP A 1 117 ? 4.230 3.337 7.546 1.00 65.44 117 ASP A CA 1
ATOM 912 C C . ASP A 1 117 ? 4.441 3.216 6.035 1.00 65.44 117 ASP A C 1
ATOM 914 O O . ASP A 1 117 ? 4.481 2.115 5.482 1.00 65.44 117 ASP A O 1
ATOM 918 N N . PHE A 1 118 ? 4.628 4.353 5.381 1.00 59.75 118 PHE A N 1
ATOM 919 C CA . PHE A 1 118 ? 5.000 4.459 3.982 1.00 59.75 118 PHE A CA 1
ATOM 920 C C . PHE A 1 118 ? 6.465 4.880 3.919 1.00 59.75 118 PHE A C 1
ATOM 922 O O . PHE A 1 118 ? 6.829 5.978 4.337 1.00 59.75 118 PHE A O 1
ATOM 929 N N . SER A 1 119 ? 7.324 4.005 3.404 1.00 52.16 119 SER A N 1
ATOM 930 C CA . SER A 1 119 ? 8.699 4.365 3.066 1.00 52.16 119 SER A CA 1
ATOM 931 C C . SER A 1 119 ? 8.763 4.749 1.593 1.00 52.16 119 SER A C 1
ATOM 933 O O . SER A 1 119 ? 8.552 3.908 0.718 1.00 52.16 119 SER A O 1
ATOM 935 N N . THR A 1 120 ? 9.075 6.010 1.316 1.00 48.66 120 THR A N 1
ATOM 936 C CA . THR A 1 120 ? 9.455 6.465 -0.025 1.00 48.66 120 THR A CA 1
ATOM 937 C C . THR A 1 120 ? 10.966 6.685 -0.051 1.00 48.66 120 THR A C 1
ATOM 939 O O . THR A 1 120 ? 11.527 7.243 0.893 1.00 48.66 120 THR A O 1
ATOM 942 N N . TYR A 1 121 ? 11.631 6.195 -1.099 1.00 46.97 121 TYR A N 1
ATOM 943 C CA . TYR A 1 121 ? 13.077 6.334 -1.293 1.00 46.97 121 TYR A CA 1
ATOM 944 C C . TYR A 1 121 ? 13.367 6.933 -2.671 1.00 46.97 121 TYR A C 1
ATOM 946 O O . TYR A 1 121 ? 12.702 6.574 -3.650 1.00 46.97 121 TYR A O 1
ATOM 954 N N . GLU A 1 122 ? 14.345 7.842 -2.721 1.00 45.22 122 GLU A N 1
ATOM 955 C CA . GLU A 1 122 ? 14.821 8.491 -3.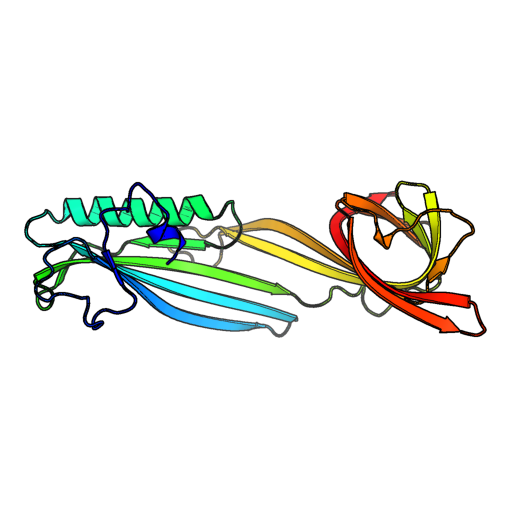947 1.00 45.22 122 GLU A CA 1
ATOM 956 C C . GLU A 1 122 ? 15.589 7.551 -4.888 1.00 45.22 122 GLU A C 1
ATOM 958 O O . GLU A 1 122 ? 16.056 6.469 -4.525 1.00 45.22 122 GLU A O 1
ATOM 963 N N . ASP A 1 123 ? 15.713 8.035 -6.127 1.00 40.94 123 ASP A N 1
ATOM 964 C CA . ASP A 1 123 ? 16.601 7.585 -7.192 1.00 40.94 123 ASP A CA 1
ATOM 965 C C . ASP A 1 123 ? 17.877 6.883 -6.709 1.00 40.94 123 ASP A C 1
ATOM 967 O O . ASP A 1 123 ? 18.893 7.520 -6.444 1.00 40.94 123 ASP A O 1
ATOM 971 N N . ILE A 1 124 ? 17.906 5.551 -6.783 1.00 45.91 124 ILE A N 1
ATOM 972 C CA . ILE A 1 124 ? 19.182 4.853 -6.972 1.00 45.91 124 ILE A CA 1
ATOM 973 C C . ILE A 1 124 ? 19.563 4.964 -8.450 1.00 45.91 124 ILE A C 1
ATOM 975 O O . ILE A 1 124 ? 19.694 3.957 -9.144 1.00 45.91 124 ILE A O 1
ATOM 979 N N . SER A 1 125 ? 19.780 6.194 -8.928 1.00 44.78 125 SER A N 1
ATOM 980 C CA . SER A 1 125 ? 20.716 6.348 -10.035 1.00 44.78 125 SER A CA 1
ATOM 981 C C . SER A 1 125 ? 22.014 5.701 -9.561 1.00 44.78 125 SER A C 1
ATOM 983 O O . SER A 1 125 ? 22.503 6.103 -8.501 1.00 44.78 125 SER A O 1
ATOM 985 N N . PRO A 1 126 ? 22.579 4.703 -10.265 1.00 41.75 126 PRO A N 1
ATOM 986 C CA . PRO A 1 126 ? 23.964 4.344 -10.004 1.00 41.75 126 PRO A CA 1
ATOM 987 C C . PRO A 1 126 ? 24.752 5.653 -10.041 1.00 41.75 126 PRO A C 1
ATOM 989 O O . PRO A 1 126 ? 24.635 6.414 -11.003 1.00 41.75 126 PRO A O 1
ATOM 992 N N . ALA A 1 127 ? 25.396 5.975 -8.918 1.00 37.00 127 ALA A N 1
ATOM 993 C CA . ALA A 1 127 ? 26.046 7.251 -8.684 1.00 37.00 127 ALA A CA 1
ATOM 994 C C . ALA A 1 127 ? 26.780 7.716 -9.948 1.00 37.00 127 ALA A C 1
ATOM 996 O O . ALA A 1 127 ? 27.661 7.025 -10.443 1.00 37.00 127 ALA A O 1
ATOM 997 N N . GLY A 1 128 ? 26.389 8.867 -10.490 1.00 38.91 128 GLY A N 1
ATOM 998 C CA . GLY A 1 128 ? 27.212 9.604 -11.445 1.00 38.91 128 GLY A CA 1
ATOM 999 C C . GLY A 1 128 ? 27.370 9.054 -12.865 1.00 38.91 128 GLY A C 1
ATOM 1000 O O . GLY A 1 128 ? 27.907 9.798 -13.677 1.00 38.91 128 GLY A O 1
ATOM 1001 N N . ASP A 1 129 ? 26.867 7.872 -13.227 1.00 41.66 129 ASP A N 1
ATOM 1002 C CA . ASP A 1 129 ? 27.032 7.369 -14.595 1.00 41.66 129 ASP A CA 1
ATOM 1003 C C . ASP A 1 129 ? 25.703 7.339 -15.347 1.00 41.66 129 ASP A C 1
ATOM 1005 O O . ASP A 1 129 ? 24.912 6.398 -15.288 1.00 41.66 129 ASP A O 1
ATOM 1009 N N . SER A 1 130 ? 25.499 8.371 -16.167 1.00 47.50 130 SER A N 1
ATOM 1010 C CA . SER A 1 130 ? 24.814 8.167 -17.441 1.00 47.50 130 SER A CA 1
ATOM 1011 C C . SER A 1 130 ? 25.623 7.132 -18.217 1.00 47.50 130 SER A C 1
ATOM 1013 O O . SER A 1 130 ? 26.536 7.483 -18.962 1.00 47.50 130 SER A O 1
ATOM 1015 N N . VAL A 1 131 ? 25.329 5.849 -18.008 1.00 53.16 131 VAL A N 1
ATOM 1016 C CA . VAL A 1 131 ? 25.987 4.794 -18.766 1.00 53.16 131 VAL A CA 1
ATOM 1017 C C . VAL A 1 131 ? 25.643 5.014 -20.229 1.00 53.16 131 VAL A C 1
ATOM 1019 O O . VAL A 1 131 ? 24.467 5.058 -20.605 1.00 53.16 131 VAL A O 1
ATOM 1022 N N . SER A 1 132 ? 26.684 5.179 -21.040 1.00 59.72 132 SER A N 1
ATOM 1023 C CA . SER A 1 132 ? 26.540 5.407 -22.466 1.00 59.72 132 SER A CA 1
ATOM 1024 C C . SER A 1 132 ? 26.723 4.122 -23.257 1.00 59.72 132 SER A C 1
ATOM 1026 O O . SER A 1 132 ? 27.640 3.351 -22.999 1.00 59.72 132 SER A O 1
ATOM 1028 N N . ASN A 1 133 ? 25.845 3.914 -24.240 1.00 70.19 133 ASN A N 1
ATOM 1029 C CA . ASN A 1 133 ? 25.892 2.805 -25.198 1.00 70.19 133 ASN A CA 1
ATOM 1030 C C . ASN A 1 133 ? 25.687 1.417 -24.566 1.00 70.19 133 ASN A C 1
ATOM 1032 O O . ASN A 1 133 ? 26.565 0.557 -24.624 1.00 70.19 133 ASN A O 1
ATOM 1036 N N . VAL A 1 134 ? 24.501 1.178 -24.007 1.00 81.56 134 VAL A N 1
ATOM 1037 C CA . VAL A 1 134 ? 24.091 -0.166 -23.567 1.00 81.56 134 VAL A CA 1
ATOM 1038 C C . VAL A 1 134 ? 23.365 -0.907 -24.685 1.00 81.56 134 VAL A C 1
ATOM 1040 O O . VAL A 1 134 ? 22.659 -0.290 -25.490 1.00 81.56 134 VAL A O 1
ATOM 1043 N N . ASN A 1 135 ? 23.511 -2.230 -24.720 1.00 86.31 135 ASN A N 1
ATOM 1044 C CA . ASN A 1 135 ? 22.676 -3.080 -25.565 1.00 86.31 135 ASN A CA 1
ATOM 1045 C C . ASN A 1 135 ? 21.391 -3.423 -24.811 1.00 86.31 135 ASN A C 1
ATOM 1047 O O . ASN A 1 135 ? 21.434 -3.695 -23.611 1.00 86.31 135 ASN A O 1
ATOM 1051 N N . ILE A 1 136 ? 20.269 -3.402 -25.525 1.00 87.75 136 ILE A N 1
ATOM 1052 C CA . ILE A 1 136 ? 18.958 -3.753 -24.997 1.00 87.75 136 ILE A CA 1
ATOM 1053 C C . ILE A 1 136 ? 18.453 -4.996 -25.715 1.00 87.75 136 ILE A C 1
ATOM 1055 O O . ILE A 1 136 ? 18.220 -4.970 -26.933 1.00 87.75 136 ILE A O 1
ATOM 1059 N N . ASP A 1 137 ? 18.198 -6.035 -24.930 1.00 89.31 137 ASP A N 1
ATOM 1060 C CA . ASP A 1 137 ? 17.533 -7.239 -25.392 1.00 89.31 137 ASP A CA 1
ATOM 1061 C C . ASP A 1 137 ? 16.184 -7.380 -24.691 1.00 89.31 137 ASP A C 1
ATOM 1063 O O . ASP A 1 137 ? 16.056 -7.169 -23.485 1.00 89.31 137 ASP A O 1
ATOM 1067 N N . VAL A 1 138 ? 15.166 -7.764 -25.452 1.00 88.88 138 VAL A N 1
ATOM 1068 C CA . VAL A 1 138 ? 13.848 -8.109 -24.920 1.00 88.88 138 VAL A CA 1
ATOM 1069 C C . VAL A 1 138 ? 13.587 -9.570 -25.214 1.00 88.88 138 VAL A C 1
ATOM 1071 O O . VAL A 1 138 ? 13.707 -10.003 -26.360 1.00 88.88 138 VAL A O 1
ATOM 1074 N N . ASN A 1 139 ? 13.261 -10.339 -24.175 1.00 88.75 139 ASN A N 1
ATOM 1075 C CA . ASN A 1 139 ? 13.052 -11.785 -24.262 1.00 88.75 139 ASN A CA 1
ATOM 1076 C C . ASN A 1 139 ? 14.204 -12.496 -25.007 1.00 88.75 139 ASN A C 1
ATOM 1078 O O . ASN A 1 139 ? 13.974 -13.344 -25.867 1.00 88.75 139 ASN A O 1
ATOM 1082 N N . ASN A 1 140 ? 15.450 -12.124 -24.683 1.00 86.38 140 ASN A N 1
ATOM 1083 C CA . ASN A 1 140 ? 16.692 -12.624 -25.296 1.00 86.38 140 ASN A CA 1
ATOM 1084 C C . ASN A 1 140 ? 16.891 -12.281 -26.785 1.00 86.38 140 ASN A C 1
ATOM 1086 O O . ASN A 1 140 ? 17.738 -12.881 -27.447 1.00 86.38 140 ASN A O 1
ATOM 1090 N N . LYS A 1 141 ? 16.131 -11.329 -27.337 1.00 87.12 141 LYS A N 1
ATOM 1091 C CA . LYS A 1 141 ? 16.335 -10.822 -28.695 1.00 87.12 141 LYS A CA 1
ATOM 1092 C C . LYS A 1 141 ? 16.821 -9.382 -28.647 1.00 87.12 141 LYS A C 1
ATOM 1094 O O . LYS A 1 141 ? 16.165 -8.525 -28.061 1.00 87.12 141 LYS A O 1
ATOM 1099 N N . LYS A 1 142 ? 17.937 -9.111 -29.324 1.00 85.81 142 LYS A N 1
ATOM 1100 C CA . LYS A 1 142 ? 18.492 -7.763 -29.440 1.00 85.81 142 LYS A CA 1
ATOM 1101 C C . LYS A 1 142 ? 17.550 -6.838 -30.192 1.00 85.81 142 LYS A C 1
ATOM 1103 O O . LYS A 1 142 ? 17.259 -7.073 -31.366 1.00 85.81 142 LYS A O 1
ATOM 1108 N N . ILE A 1 143 ? 17.108 -5.775 -29.523 1.00 82.25 143 ILE A N 1
ATOM 1109 C CA . ILE A 1 143 ? 16.135 -4.827 -30.077 1.00 82.25 143 ILE A CA 1
ATOM 1110 C C . ILE A 1 143 ? 16.730 -3.454 -30.364 1.00 82.25 143 ILE A C 1
ATOM 1112 O O . ILE A 1 143 ? 16.341 -2.816 -31.341 1.00 82.25 143 ILE A O 1
ATOM 1116 N N . ALA A 1 144 ? 17.671 -2.978 -29.553 1.00 81.38 144 ALA A N 1
ATOM 1117 C CA . ALA A 1 144 ? 18.180 -1.620 -29.678 1.00 81.38 144 ALA A CA 1
ATOM 1118 C C . ALA A 1 144 ? 19.509 -1.442 -28.951 1.00 81.38 144 ALA A C 1
ATOM 1120 O O . ALA A 1 144 ? 19.885 -2.239 -28.094 1.00 81.38 144 ALA A O 1
ATOM 1121 N N . ASN A 1 145 ? 20.176 -0.337 -29.264 1.00 82.50 145 ASN A N 1
ATOM 1122 C CA . ASN A 1 145 ? 21.182 0.248 -28.389 1.00 82.50 145 ASN A CA 1
ATOM 1123 C C . ASN A 1 145 ? 20.604 1.518 -27.766 1.00 82.50 145 ASN A C 1
ATOM 1125 O O . ASN A 1 145 ? 19.882 2.261 -28.430 1.00 82.50 145 ASN A O 1
ATOM 1129 N N . CYS A 1 146 ? 20.925 1.781 -26.506 1.00 81.00 146 CYS A N 1
ATOM 1130 C CA . CYS A 1 146 ? 20.437 2.946 -25.779 1.00 81.00 146 CYS A CA 1
ATOM 1131 C C . CYS A 1 146 ? 21.612 3.835 -25.365 1.00 81.00 146 CYS A C 1
ATOM 1133 O O . CYS A 1 146 ? 22.630 3.345 -24.867 1.00 81.00 146 CYS A O 1
ATOM 1135 N N . LYS A 1 147 ? 21.490 5.150 -25.584 1.00 79.19 147 LYS A N 1
ATOM 1136 C CA . LYS A 1 147 ? 22.572 6.094 -25.276 1.00 79.19 147 LYS A CA 1
ATOM 1137 C C . LYS A 1 147 ? 22.643 6.438 -23.797 1.00 79.19 147 LYS A C 1
ATOM 1139 O O . LYS A 1 147 ? 23.718 6.774 -23.321 1.00 79.19 147 LYS A O 1
ATOM 1144 N N . THR A 1 148 ? 21.527 6.429 -23.083 1.00 77.88 148 THR A N 1
ATOM 1145 C CA . THR A 1 148 ? 21.531 6.717 -21.647 1.00 77.88 148 THR A CA 1
ATOM 1146 C C . THR A 1 148 ? 20.517 5.840 -20.950 1.00 77.88 148 THR A C 1
ATOM 1148 O O . THR A 1 148 ? 19.377 5.740 -21.391 1.00 77.88 148 THR A O 1
ATOM 1151 N N . PHE A 1 149 ? 20.939 5.213 -19.862 1.00 82.75 149 PHE A N 1
ATOM 1152 C CA . PHE A 1 149 ? 20.106 4.352 -19.038 1.00 82.75 149 PHE A CA 1
ATOM 1153 C C . PHE A 1 149 ? 20.153 4.823 -17.585 1.00 82.75 149 PHE A C 1
ATOM 1155 O O . PHE A 1 149 ? 21.213 5.192 -17.081 1.00 82.75 149 PHE A O 1
ATOM 1162 N N . ASN A 1 150 ? 18.994 4.826 -16.931 1.00 81.25 150 ASN A N 1
ATOM 1163 C CA . ASN A 1 150 ? 18.844 5.170 -15.524 1.00 81.25 150 ASN A CA 1
ATOM 1164 C C . ASN A 1 150 ? 17.798 4.263 -14.864 1.00 81.25 150 ASN A C 1
ATOM 1166 O O . ASN A 1 150 ? 16.868 3.816 -15.534 1.00 81.25 150 ASN A O 1
ATOM 1170 N N . VAL A 1 151 ? 17.928 3.998 -13.564 1.00 80.88 151 VAL A N 1
ATOM 1171 C CA . VAL A 1 151 ? 16.982 3.162 -12.817 1.00 80.88 151 VAL A CA 1
ATOM 1172 C C . VAL A 1 151 ? 16.636 3.824 -11.502 1.00 80.88 151 VAL A C 1
ATOM 1174 O O . VAL A 1 151 ? 17.515 4.240 -10.766 1.00 80.88 151 VAL A O 1
ATOM 1177 N N . LYS A 1 152 ? 15.354 3.836 -11.165 1.00 79.62 152 LYS A N 1
ATOM 1178 C CA . LYS A 1 152 ? 14.860 4.077 -9.812 1.00 79.62 152 LYS A CA 1
ATOM 1179 C C . LYS A 1 152 ? 14.482 2.751 -9.189 1.00 79.62 152 LYS A C 1
ATOM 1181 O O . LYS A 1 152 ? 13.902 1.902 -9.859 1.00 79.62 152 LYS A O 1
ATOM 1186 N N . VAL A 1 153 ? 14.791 2.573 -7.913 1.00 76.19 153 VAL A N 1
ATOM 1187 C CA . VAL A 1 153 ? 14.437 1.363 -7.171 1.00 76.19 153 VAL A CA 1
ATOM 1188 C C . VAL A 1 153 ? 13.560 1.763 -6.003 1.00 76.19 153 VAL A C 1
ATOM 1190 O O . VAL A 1 153 ? 13.970 2.552 -5.159 1.00 76.19 153 VAL A O 1
ATOM 1193 N N . LYS A 1 154 ? 12.368 1.186 -5.932 1.00 69.44 154 LYS A N 1
ATOM 1194 C CA . LYS A 1 154 ? 11.437 1.345 -4.825 1.00 69.44 154 LYS A CA 1
ATOM 1195 C C . LYS A 1 154 ? 11.407 0.048 -4.035 1.00 69.44 154 LYS A C 1
ATOM 1197 O O . LYS A 1 154 ? 10.940 -0.972 -4.528 1.00 69.44 154 LYS A O 1
ATOM 1202 N N . LYS A 1 155 ? 11.920 0.085 -2.808 1.00 65.69 155 LYS A N 1
ATOM 1203 C CA . LYS A 1 155 ? 11.842 -1.034 -1.864 1.00 65.69 155 LYS A CA 1
ATOM 1204 C C . LYS A 1 155 ? 10.761 -0.738 -0.835 1.00 65.69 155 LYS A C 1
ATOM 1206 O O . LYS A 1 155 ? 10.833 0.276 -0.147 1.00 65.69 155 LYS A O 1
ATOM 1211 N N . SER A 1 156 ? 9.796 -1.636 -0.717 1.00 59.12 156 SER A N 1
ATOM 1212 C CA . SER A 1 156 ? 8.816 -1.640 0.363 1.00 59.12 156 SER A CA 1
ATOM 1213 C C . SER A 1 156 ? 9.332 -2.562 1.460 1.00 59.12 156 SER A C 1
ATOM 1215 O O . SER A 1 156 ? 9.540 -3.755 1.220 1.00 59.12 156 SER A O 1
ATOM 1217 N N . THR A 1 157 ? 9.572 -2.023 2.652 1.00 54.84 157 THR A N 1
ATOM 1218 C CA . THR A 1 157 ? 10.058 -2.792 3.805 1.00 54.84 157 THR A CA 1
ATOM 1219 C C . THR A 1 157 ? 9.045 -2.801 4.941 1.00 54.84 157 THR A C 1
ATOM 1221 O O . THR A 1 157 ? 8.167 -1.937 5.022 1.00 54.84 157 THR A O 1
ATOM 1224 N N . TYR A 1 158 ? 9.176 -3.787 5.825 1.00 50.25 158 TYR A N 1
ATOM 1225 C CA . TYR A 1 158 ? 8.398 -3.974 7.037 1.00 50.25 158 TYR A CA 1
ATOM 1226 C C . TYR A 1 158 ? 9.269 -4.110 8.267 1.00 50.25 158 TYR A C 1
ATOM 1228 O O . TYR A 1 158 ? 10.045 -5.049 8.370 1.00 50.25 158 TYR A O 1
ATOM 1236 N N . ASP A 1 159 ? 9.092 -3.208 9.225 1.00 48.03 159 ASP A N 1
ATOM 1237 C CA . ASP A 1 159 ? 9.765 -3.298 10.513 1.00 48.03 159 ASP A CA 1
ATOM 1238 C C . ASP A 1 159 ? 9.002 -4.247 11.439 1.00 48.03 159 ASP A C 1
ATOM 1240 O O . ASP A 1 159 ? 7.876 -3.966 11.856 1.00 48.03 159 ASP A O 1
ATOM 1244 N N . ILE A 1 160 ? 9.644 -5.347 11.818 1.00 43.03 160 ILE A N 1
ATOM 1245 C CA . ILE A 1 160 ? 9.183 -6.223 12.889 1.00 43.03 160 ILE A CA 1
ATOM 1246 C C . ILE A 1 160 ? 9.569 -5.565 14.214 1.00 43.03 160 ILE A C 1
ATOM 1248 O O . ILE A 1 160 ? 10.745 -5.465 14.567 1.00 43.03 160 ILE A O 1
ATOM 1252 N N . LYS A 1 161 ? 8.569 -5.114 14.976 1.00 43.38 161 LYS A N 1
ATOM 1253 C CA . LYS A 1 161 ? 8.762 -4.562 16.323 1.00 43.38 161 LYS A CA 1
ATOM 1254 C C . LYS A 1 161 ? 8.286 -5.554 17.373 1.00 43.38 161 LYS A C 1
ATOM 1256 O O . LYS A 1 161 ? 7.186 -6.091 17.280 1.00 43.38 161 LYS A O 1
ATOM 1261 N N . VAL A 1 162 ? 9.117 -5.762 18.388 1.00 37.16 162 VAL A N 1
ATOM 1262 C CA . VAL A 1 162 ? 8.748 -6.502 19.598 1.00 37.16 162 VAL A CA 1
ATOM 1263 C C . VAL A 1 162 ? 8.191 -5.509 20.616 1.00 37.16 162 VAL A C 1
ATOM 1265 O O . VAL A 1 162 ? 8.649 -4.366 20.697 1.00 37.16 162 VAL A O 1
ATOM 1268 N N . TYR A 1 163 ? 7.190 -5.942 21.386 1.00 35.53 163 TYR A N 1
ATOM 1269 C CA . TYR A 1 163 ? 6.563 -5.128 22.424 1.00 35.53 163 TYR A CA 1
ATOM 1270 C C . TYR A 1 163 ? 7.621 -4.499 23.346 1.00 35.53 163 TYR A C 1
ATOM 1272 O O . TYR A 1 163 ? 8.501 -5.190 23.861 1.00 35.53 163 TYR A O 1
ATOM 1280 N N . ASN A 1 164 ? 7.505 -3.185 23.567 1.00 34.72 164 ASN A N 1
ATOM 1281 C CA . ASN A 1 164 ? 8.341 -2.392 24.474 1.00 34.72 164 ASN A CA 1
ATOM 1282 C C . ASN A 1 164 ? 9.802 -2.129 24.034 1.00 34.72 164 ASN A C 1
ATOM 1284 O O . ASN A 1 164 ? 10.642 -1.802 24.874 1.00 34.72 164 ASN A O 1
ATOM 1288 N N . GLN A 1 165 ? 10.126 -2.227 22.737 1.00 32.88 165 GLN A N 1
ATOM 1289 C CA . GLN A 1 165 ? 11.427 -1.796 22.202 1.00 32.88 165 GLN A CA 1
ATOM 1290 C C . GLN A 1 165 ? 11.318 -0.549 21.318 1.00 32.88 165 GLN A C 1
ATOM 1292 O O . GLN A 1 165 ? 10.470 -0.453 20.434 1.00 32.88 165 GLN A O 1
ATOM 1297 N N . ALA A 1 166 ? 12.218 0.414 21.543 1.00 38.12 166 ALA A N 1
ATOM 1298 C CA . ALA A 1 166 ? 12.270 1.661 20.778 1.00 38.12 166 ALA A CA 1
ATOM 1299 C C . ALA A 1 166 ? 12.853 1.485 19.360 1.00 38.12 166 ALA A C 1
ATOM 1301 O O . ALA A 1 166 ? 12.564 2.289 18.476 1.00 38.12 166 ALA A O 1
ATOM 1302 N N . LYS A 1 167 ? 13.667 0.443 19.137 1.00 36.81 167 LYS A N 1
ATOM 1303 C CA . LYS A 1 167 ? 14.236 0.089 17.827 1.00 36.81 167 LYS A CA 1
ATOM 1304 C C . LYS A 1 167 ? 13.568 -1.183 17.289 1.00 36.81 167 LYS A C 1
ATOM 1306 O O . LYS A 1 167 ? 13.200 -2.034 18.099 1.00 36.81 167 LYS A O 1
ATOM 1311 N N . PRO A 1 168 ? 13.383 -1.309 15.962 1.00 42.16 168 PRO A N 1
ATOM 1312 C CA . PRO A 1 168 ? 12.872 -2.538 15.365 1.00 42.16 168 PRO A CA 1
ATOM 1313 C C . PRO A 1 168 ? 13.795 -3.718 15.678 1.00 42.16 168 PRO A C 1
ATOM 1315 O O . PRO A 1 168 ? 15.013 -3.559 15.750 1.00 42.16 168 PRO A O 1
ATOM 1318 N N . PHE A 1 169 ? 13.186 -4.881 15.898 1.00 44.31 169 PHE A N 1
ATOM 1319 C CA . PHE A 1 169 ? 13.893 -6.138 16.125 1.00 44.31 169 PHE A CA 1
ATOM 1320 C C . PHE A 1 169 ? 14.487 -6.664 14.816 1.00 44.31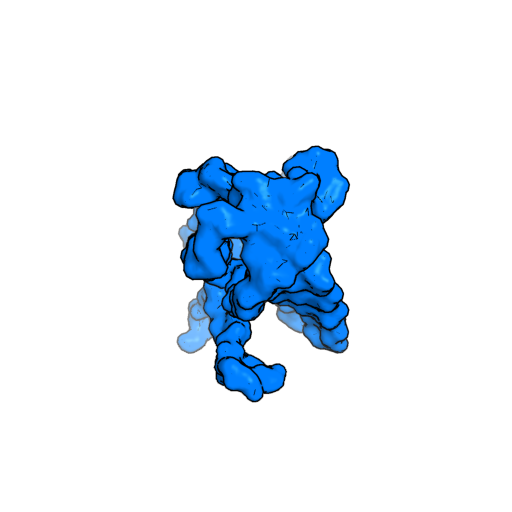 169 PHE A C 1
ATOM 1322 O O . PHE A 1 169 ? 15.606 -7.167 14.821 1.00 44.31 169 PHE A O 1
ATOM 1329 N N . ASP A 1 170 ? 13.751 -6.508 13.710 1.00 38.72 170 ASP A N 1
ATOM 1330 C CA . ASP A 1 170 ? 14.195 -6.873 12.364 1.00 38.72 170 ASP A CA 1
ATOM 1331 C C . ASP A 1 170 ? 13.433 -6.066 11.292 1.00 38.72 170 ASP A C 1
ATOM 1333 O O . ASP A 1 170 ? 12.400 -5.461 11.589 1.00 38.72 170 ASP A O 1
ATOM 1337 N N . THR A 1 171 ? 13.909 -6.080 10.047 1.00 48.94 171 THR A N 1
ATOM 1338 C CA . THR A 1 171 ? 13.267 -5.423 8.899 1.00 48.94 171 THR A CA 1
ATOM 1339 C C . THR A 1 171 ? 13.157 -6.403 7.726 1.00 48.94 171 THR A C 1
ATOM 1341 O O . THR A 1 171 ? 14.154 -6.831 7.149 1.00 48.94 171 THR A O 1
ATOM 1344 N N . VAL A 1 172 ? 11.931 -6.724 7.315 1.00 45.16 172 VAL A N 1
ATOM 1345 C CA . VAL A 1 172 ? 11.618 -7.622 6.194 1.00 45.16 172 VAL A CA 1
ATOM 1346 C C . VAL A 1 172 ? 11.424 -6.821 4.911 1.00 45.16 172 VAL A C 1
ATOM 1348 O O . VAL A 1 172 ? 10.664 -5.858 4.875 1.00 45.16 172 VAL A O 1
ATOM 1351 N N . MET A 1 173 ? 12.069 -7.223 3.819 1.00 53.97 173 MET A N 1
ATOM 1352 C CA . MET A 1 173 ? 11.805 -6.659 2.494 1.00 53.97 173 MET A CA 1
ATOM 1353 C C . MET A 1 173 ? 10.560 -7.324 1.894 1.00 53.97 173 MET A C 1
ATOM 1355 O O . MET A 1 173 ? 10.565 -8.528 1.660 1.00 53.97 173 MET A O 1
ATOM 1359 N N . ILE A 1 174 ? 9.500 -6.550 1.652 1.00 60.09 174 ILE A N 1
ATOM 1360 C CA . ILE A 1 174 ? 8.223 -7.054 1.119 1.00 60.09 174 ILE A CA 1
ATOM 1361 C C . ILE A 1 174 ? 8.266 -7.101 -0.405 1.00 60.09 174 ILE A C 1
ATOM 1363 O O . ILE A 1 174 ? 7.882 -8.090 -1.023 1.00 60.09 174 ILE A O 1
ATOM 1367 N N . LYS A 1 175 ? 8.713 -6.005 -1.023 1.00 62.94 175 LYS A N 1
ATOM 1368 C CA . LYS A 1 175 ? 8.639 -5.828 -2.472 1.00 62.94 175 LYS A CA 1
ATOM 1369 C C . LYS A 1 175 ? 9.738 -4.910 -2.962 1.00 62.94 175 LYS A C 1
ATOM 1371 O O . LYS A 1 175 ? 10.098 -3.954 -2.279 1.00 62.94 175 LYS A O 1
ATOM 1376 N N . THR A 1 176 ? 10.236 -5.185 -4.162 1.00 74.88 176 THR A N 1
ATOM 1377 C CA . THR A 1 176 ? 11.104 -4.263 -4.892 1.00 74.88 176 THR A CA 1
ATOM 1378 C C . THR A 1 176 ? 10.508 -3.997 -6.268 1.00 74.88 176 THR A C 1
ATOM 1380 O O . THR A 1 176 ? 10.223 -4.928 -7.012 1.00 74.88 176 THR A O 1
ATOM 1383 N N . GLU A 1 177 ? 10.311 -2.730 -6.601 1.00 80.75 177 GLU A N 1
ATOM 1384 C CA . GLU A 1 177 ? 9.903 -2.260 -7.923 1.00 80.75 177 GLU A CA 1
ATOM 1385 C C . GLU A 1 177 ? 11.060 -1.464 -8.534 1.00 80.75 177 GLU A C 1
ATOM 1387 O O . GLU A 1 177 ? 11.755 -0.720 -7.840 1.00 80.75 177 GLU A O 1
ATOM 1392 N N . TYR A 1 178 ? 11.277 -1.610 -9.835 1.00 86.19 178 TYR A N 1
ATOM 1393 C CA . TYR A 1 178 ? 12.304 -0.892 -10.583 1.00 86.19 178 TYR A CA 1
ATOM 1394 C C . TYR A 1 178 ? 11.627 -0.040 -11.653 1.00 86.19 178 TYR A C 1
ATOM 1396 O O . TYR A 1 178 ? 10.819 -0.563 -12.412 1.00 86.19 178 TYR A O 1
ATOM 1404 N N . THR A 1 179 ? 11.976 1.239 -11.759 1.00 87.31 179 THR A N 1
ATOM 1405 C CA . THR A 1 179 ? 11.560 2.103 -12.870 1.00 87.31 179 THR A CA 1
ATOM 1406 C C . THR A 1 179 ? 12.779 2.440 -13.706 1.00 87.31 179 THR A C 1
ATOM 1408 O O . THR A 1 179 ? 13.697 3.106 -13.244 1.00 87.31 179 THR A O 1
ATOM 1411 N N . ILE A 1 180 ? 12.798 1.958 -14.934 1.00 88.88 180 ILE A N 1
ATOM 1412 C CA . ILE A 1 180 ? 13.914 2.023 -15.864 1.00 88.88 180 ILE A CA 1
ATOM 1413 C C . ILE A 1 180 ? 13.615 3.102 -16.897 1.00 88.88 180 ILE A C 1
ATOM 1415 O O . ILE A 1 180 ? 12.573 3.072 -17.547 1.00 88.88 180 ILE A O 1
ATOM 1419 N N . TYR A 1 181 ? 14.548 4.029 -17.068 1.00 87.06 181 TYR A N 1
ATOM 1420 C CA . TYR A 1 181 ? 14.486 5.100 -18.050 1.00 87.06 181 TYR A CA 1
ATOM 1421 C C . TYR A 1 181 ? 15.543 4.852 -19.119 1.00 87.06 181 TYR A C 1
ATOM 1423 O O . TYR A 1 181 ? 16.744 4.859 -18.838 1.00 87.06 181 TYR A O 1
ATOM 1431 N N . LEU A 1 182 ? 15.093 4.646 -20.351 1.00 86.50 182 LEU A N 1
ATOM 1432 C CA . LEU A 1 182 ? 15.937 4.480 -21.528 1.00 86.50 182 LEU A CA 1
ATOM 1433 C C . LEU A 1 182 ? 15.823 5.736 -22.384 1.00 86.50 182 LEU A C 1
ATOM 1435 O O . LEU A 1 182 ? 14.712 6.112 -22.748 1.00 86.50 182 LEU A O 1
ATOM 1439 N N . LYS A 1 183 ? 16.951 6.374 -22.714 1.00 82.50 183 LYS A N 1
ATOM 1440 C CA . LYS A 1 183 ? 16.987 7.554 -23.585 1.00 82.50 183 LYS A CA 1
ATOM 1441 C C . LYS A 1 183 ? 17.791 7.323 -24.857 1.00 82.50 183 LYS A C 1
ATOM 1443 O O . LYS A 1 183 ? 18.896 6.771 -24.825 1.00 82.50 183 LYS A O 1
ATOM 1448 N N . ARG A 1 184 ? 17.271 7.865 -25.958 1.00 75.88 184 ARG A N 1
ATOM 1449 C CA . ARG A 1 184 ? 17.809 7.829 -27.320 1.00 75.88 184 ARG A CA 1
ATOM 1450 C C . ARG A 1 184 ? 18.045 6.394 -27.770 1.00 75.88 184 ARG A C 1
ATOM 1452 O O . ARG A 1 184 ? 19.193 5.957 -27.902 1.00 75.88 184 ARG A O 1
ATOM 1459 N N . LEU A 1 185 ? 16.954 5.652 -27.963 1.00 74.62 185 LEU A N 1
ATOM 1460 C CA . LEU A 1 185 ? 17.035 4.296 -28.487 1.00 74.62 185 LEU A CA 1
ATOM 1461 C C . LEU A 1 185 ? 17.325 4.334 -29.984 1.00 74.62 185 LEU A C 1
ATOM 1463 O O . LEU A 1 185 ? 16.561 4.869 -30.785 1.00 74.62 185 LEU A O 1
ATOM 1467 N N . VAL A 1 186 ? 18.410 3.678 -30.369 1.00 71.81 186 VAL A N 1
ATOM 1468 C CA . VAL A 1 186 ? 18.719 3.371 -31.760 1.00 71.81 186 VAL A CA 1
ATOM 1469 C C . VAL A 1 186 ? 18.223 1.953 -32.019 1.00 71.81 186 VAL A C 1
ATOM 1471 O O . VAL A 1 186 ? 18.870 0.982 -31.615 1.00 71.81 186 VAL A O 1
ATOM 1474 N N . ARG A 1 187 ? 17.040 1.833 -32.636 1.00 66.31 187 ARG A N 1
ATOM 1475 C CA . ARG A 1 187 ? 16.431 0.535 -32.964 1.00 66.31 187 ARG A CA 1
ATOM 1476 C C . ARG A 1 187 ? 17.349 -0.261 -33.902 1.00 66.31 187 ARG A C 1
ATOM 1478 O O . ARG A 1 187 ? 17.822 0.251 -34.915 1.00 66.31 187 ARG A O 1
ATOM 1485 N N . SER A 1 188 ? 17.582 -1.522 -33.549 1.00 55.97 188 SER A N 1
ATOM 1486 C CA . SER A 1 188 ? 18.058 -2.552 -34.475 1.00 55.97 188 SER A CA 1
ATOM 1487 C C . SER A 1 188 ? 16.911 -2.917 -35.425 1.00 55.97 188 SER A C 1
ATOM 1489 O O . SER A 1 188 ? 15.753 -2.650 -35.113 1.00 55.97 188 SER A O 1
ATOM 1491 N N . ALA A 1 189 ? 17.193 -3.564 -36.556 1.00 56.22 189 ALA A N 1
ATOM 1492 C CA . ALA A 1 189 ? 16.197 -4.035 -37.531 1.00 56.22 189 ALA A CA 1
ATOM 1493 C C . ALA A 1 189 ? 15.262 -5.155 -36.998 1.00 56.22 189 ALA A C 1
ATOM 1495 O O . ALA A 1 189 ? 14.768 -5.978 -37.760 1.00 56.22 189 ALA A O 1
ATOM 1496 N N . ALA A 1 190 ? 15.071 -5.248 -35.681 1.00 59.06 190 ALA A N 1
ATOM 1497 C CA . ALA A 1 190 ? 14.208 -6.220 -35.039 1.00 59.06 190 ALA A CA 1
ATOM 1498 C C . ALA A 1 190 ? 12.743 -5.757 -35.085 1.00 59.06 190 ALA A C 1
ATOM 1500 O O . ALA A 1 190 ? 12.408 -4.707 -34.542 1.00 59.06 190 ALA A O 1
ATOM 1501 N N . ASP A 1 191 ? 11.866 -6.595 -35.643 1.00 62.72 191 ASP A N 1
ATOM 1502 C CA . ASP A 1 191 ? 10.407 -6.391 -35.696 1.00 62.72 191 ASP A CA 1
ATOM 1503 C C . ASP A 1 191 ? 9.711 -6.620 -34.335 1.00 62.72 191 ASP A C 1
ATOM 1505 O O . ASP A 1 191 ? 8.746 -7.376 -34.236 1.00 62.72 191 ASP A O 1
ATOM 1509 N N . ILE A 1 192 ? 10.228 -6.051 -33.243 1.00 69.56 192 ILE A N 1
ATOM 1510 C CA . ILE A 1 192 ? 9.569 -6.111 -31.930 1.00 69.56 192 ILE A CA 1
ATOM 1511 C C . ILE A 1 192 ? 9.099 -4.714 -31.550 1.00 69.56 192 ILE A C 1
ATOM 1513 O O . ILE A 1 192 ? 9.914 -3.820 -31.313 1.00 69.56 192 ILE A O 1
ATOM 1517 N N . ASN A 1 193 ? 7.781 -4.547 -31.425 1.00 77.12 193 ASN A N 1
ATOM 1518 C CA . ASN A 1 193 ? 7.209 -3.366 -30.797 1.00 77.12 193 ASN A CA 1
ATOM 1519 C C . ASN A 1 193 ? 7.188 -3.550 -29.275 1.00 77.12 193 ASN A C 1
ATOM 1521 O O . ASN A 1 193 ? 6.280 -4.168 -28.732 1.00 77.12 193 ASN A O 1
ATOM 1525 N N . ILE A 1 194 ? 8.203 -3.025 -28.585 1.00 76.69 194 ILE A N 1
ATOM 1526 C CA . ILE A 1 194 ? 8.317 -3.131 -27.120 1.00 76.69 194 ILE A CA 1
ATOM 1527 C C . ILE A 1 194 ? 7.135 -2.487 -26.379 1.00 76.69 194 ILE A C 1
ATOM 1529 O O . ILE A 1 194 ? 6.814 -2.913 -25.276 1.00 76.69 194 ILE A O 1
ATOM 1533 N N . ILE A 1 195 ? 6.485 -1.485 -26.981 1.00 78.31 195 ILE A N 1
ATOM 1534 C CA . ILE A 1 195 ? 5.387 -0.724 -26.367 1.00 78.31 195 ILE A CA 1
ATOM 1535 C C . ILE A 1 195 ? 4.174 -1.624 -26.099 1.00 78.31 195 ILE A C 1
ATOM 1537 O O . ILE A 1 195 ? 3.494 -1.443 -25.094 1.00 78.31 195 ILE A O 1
ATOM 1541 N N . ASP A 1 196 ? 3.951 -2.626 -26.952 1.00 83.62 196 ASP A N 1
ATOM 1542 C CA . ASP A 1 196 ? 2.799 -3.529 -26.859 1.00 83.62 196 ASP A CA 1
ATOM 1543 C C . ASP A 1 196 ? 3.073 -4.749 -25.961 1.00 83.62 196 ASP A C 1
ATOM 1545 O O . ASP A 1 196 ? 2.221 -5.627 -25.821 1.00 83.62 196 ASP A O 1
ATOM 1549 N N . LEU A 1 197 ? 4.271 -4.845 -25.375 1.00 85.25 197 LEU A N 1
ATOM 1550 C CA . LEU A 1 197 ? 4.655 -5.978 -24.544 1.00 85.25 197 LEU A CA 1
ATOM 1551 C C . LEU A 1 197 ? 4.307 -5.744 -23.076 1.00 85.25 197 LEU A C 1
ATOM 1553 O O . LEU A 1 197 ? 4.590 -4.697 -22.493 1.00 85.25 197 LEU A O 1
ATOM 1557 N N . THR A 1 198 ? 3.787 -6.797 -22.457 1.00 88.38 198 THR A N 1
ATOM 1558 C CA . THR A 1 198 ? 3.538 -6.887 -21.018 1.00 88.38 198 THR A CA 1
ATOM 1559 C C . THR A 1 198 ? 4.295 -8.066 -20.435 1.00 88.38 198 THR A C 1
ATOM 1561 O O . THR A 1 198 ? 4.457 -9.082 -21.112 1.00 88.38 198 THR A O 1
ATOM 1564 N N . ASP A 1 199 ? 4.712 -7.946 -19.177 1.00 90.44 199 ASP A N 1
ATOM 1565 C CA . ASP A 1 199 ? 5.411 -8.999 -18.425 1.00 90.44 199 ASP A CA 1
ATOM 1566 C C . ASP A 1 199 ? 6.631 -9.587 -19.167 1.00 90.44 199 ASP A C 1
ATOM 1568 O O . ASP A 1 199 ? 6.907 -10.787 -19.140 1.00 90.44 199 ASP A O 1
ATOM 1572 N N . PHE A 1 200 ? 7.364 -8.737 -19.891 1.00 91.81 200 PHE A N 1
ATOM 1573 C CA . PHE A 1 200 ? 8.539 -9.173 -20.643 1.00 91.81 200 PHE A CA 1
ATOM 1574 C C . PHE A 1 200 ? 9.799 -9.180 -19.773 1.00 91.81 200 PHE A C 1
ATOM 1576 O O . PHE A 1 200 ? 9.844 -8.633 -18.669 1.00 91.81 200 PHE A O 1
ATOM 1583 N N . MET A 1 201 ? 10.852 -9.802 -20.293 1.00 90.94 201 MET A N 1
ATOM 1584 C CA . MET A 1 201 ? 12.187 -9.758 -19.713 1.00 90.94 201 MET A CA 1
ATOM 1585 C C . MET A 1 201 ? 13.040 -8.756 -20.483 1.00 90.94 201 MET A C 1
ATOM 1587 O O . MET A 1 201 ? 13.152 -8.844 -21.708 1.00 90.94 201 MET A O 1
ATOM 1591 N N . LEU A 1 202 ? 13.649 -7.821 -19.763 1.00 91.75 202 LEU A N 1
ATOM 1592 C CA . LEU A 1 202 ? 14.548 -6.813 -20.308 1.00 91.75 202 LEU A CA 1
ATOM 1593 C C . LEU A 1 202 ? 15.971 -7.110 -19.845 1.00 91.75 202 LEU A C 1
ATOM 1595 O O . LEU A 1 202 ? 16.263 -7.022 -18.654 1.00 91.75 202 LEU A O 1
ATOM 1599 N N . THR A 1 203 ? 16.868 -7.401 -20.778 1.00 91.00 203 THR A N 1
ATOM 1600 C CA . THR A 1 203 ? 18.297 -7.525 -20.488 1.00 91.00 203 THR A CA 1
ATOM 1601 C C . THR A 1 203 ? 19.013 -6.271 -20.959 1.00 91.00 203 THR A C 1
ATOM 1603 O O . THR A 1 203 ? 18.834 -5.817 -22.090 1.00 91.00 203 THR A O 1
ATOM 1606 N N . ILE A 1 204 ? 19.820 -5.705 -20.069 1.00 88.38 204 ILE A N 1
ATOM 1607 C CA . ILE A 1 204 ? 20.666 -4.549 -20.338 1.00 88.38 204 ILE A CA 1
ATOM 1608 C C . ILE A 1 204 ? 22.109 -5.002 -20.181 1.00 88.38 204 ILE A C 1
ATOM 1610 O O . ILE A 1 204 ? 22.540 -5.336 -19.073 1.00 88.38 204 ILE A O 1
ATOM 1614 N N . SER A 1 205 ? 22.839 -5.002 -21.293 1.00 86.00 205 SER A N 1
ATOM 1615 C CA . SER A 1 205 ? 24.231 -5.446 -21.328 1.00 86.00 205 SER A CA 1
ATOM 1616 C C . SER A 1 205 ? 25.163 -4.249 -21.486 1.00 86.00 205 SER A C 1
ATOM 1618 O O . SER A 1 205 ? 25.065 -3.482 -22.454 1.00 86.00 205 SER A O 1
ATOM 1620 N N . GLN A 1 206 ? 26.081 -4.111 -20.531 1.00 79.81 206 GLN A N 1
ATOM 1621 C CA . GLN A 1 206 ? 27.134 -3.103 -20.510 1.00 79.81 206 GLN A CA 1
ATOM 1622 C C . GLN A 1 206 ? 28.483 -3.793 -20.291 1.00 79.81 206 GLN A C 1
ATOM 1624 O O . GLN A 1 206 ? 28.709 -4.413 -19.251 1.00 79.81 206 GLN A O 1
ATOM 1629 N N . TYR A 1 207 ? 29.397 -3.638 -21.253 1.00 77.75 207 TYR A N 1
ATOM 1630 C CA . TYR A 1 207 ? 30.699 -4.313 -21.253 1.00 77.75 207 TYR A CA 1
ATOM 1631 C C . TYR A 1 207 ? 30.543 -5.829 -21.021 1.00 77.75 207 TYR A C 1
ATOM 1633 O O . TYR A 1 207 ? 29.902 -6.491 -21.832 1.00 77.75 207 TYR A O 1
ATOM 1641 N N . GLU A 1 208 ? 31.099 -6.366 -19.933 1.00 74.12 208 GLU A N 1
ATOM 1642 C CA . GLU A 1 208 ? 31.026 -7.790 -19.567 1.00 74.12 208 GLU A CA 1
ATOM 1643 C C . GLU A 1 208 ? 29.871 -8.116 -18.604 1.00 74.12 208 GLU A C 1
ATOM 1645 O O . GLU A 1 208 ? 29.717 -9.259 -18.185 1.00 74.12 208 GLU A O 1
ATOM 1650 N N . THR A 1 209 ? 29.054 -7.124 -18.237 1.00 75.75 209 THR A N 1
ATOM 1651 C CA . THR A 1 209 ? 27.964 -7.292 -17.268 1.00 75.75 209 THR A CA 1
ATOM 1652 C C . THR A 1 209 ? 26.601 -7.294 -17.949 1.00 75.75 209 THR A C 1
ATOM 1654 O O . THR A 1 209 ? 26.300 -6.424 -18.770 1.00 75.75 209 THR A O 1
ATOM 1657 N N . GLU A 1 210 ? 25.750 -8.246 -17.566 1.00 83.94 210 GLU A N 1
ATOM 1658 C CA . GLU A 1 210 ? 24.353 -8.305 -17.998 1.00 83.94 210 GLU A CA 1
ATOM 1659 C C . GLU A 1 210 ? 23.429 -8.187 -16.786 1.00 83.94 210 GLU A C 1
ATOM 1661 O O . GLU A 1 210 ? 23.455 -9.012 -15.868 1.00 83.94 210 GLU A O 1
ATOM 1666 N N . THR A 1 211 ? 22.585 -7.156 -16.788 1.00 86.88 211 THR A N 1
ATOM 1667 C CA . THR A 1 211 ? 21.507 -7.011 -15.807 1.00 86.88 211 THR A CA 1
ATOM 1668 C C . THR A 1 211 ? 20.193 -7.424 -16.445 1.00 86.88 211 THR A C 1
ATOM 1670 O O . THR A 1 211 ? 19.833 -6.925 -17.508 1.00 86.88 211 THR A O 1
ATOM 1673 N N . ILE A 1 212 ? 19.458 -8.305 -15.775 1.00 89.38 212 ILE A N 1
ATOM 1674 C CA . ILE A 1 212 ? 18.167 -8.813 -16.231 1.00 89.38 212 ILE A CA 1
ATOM 1675 C C . ILE A 1 212 ? 17.078 -8.224 -15.344 1.00 89.38 212 ILE A C 1
ATOM 1677 O O . ILE A 1 212 ? 17.126 -8.370 -14.126 1.00 89.38 212 ILE A O 1
ATOM 1681 N N . TYR A 1 213 ? 16.082 -7.598 -15.952 1.00 91.25 213 TYR A N 1
ATOM 1682 C CA . TYR A 1 213 ? 14.854 -7.167 -15.303 1.00 91.25 213 TYR A CA 1
ATOM 1683 C C . TYR A 1 213 ? 13.698 -8.056 -15.754 1.00 91.25 213 TYR A C 1
ATOM 1685 O O . TYR A 1 213 ? 13.583 -8.394 -16.933 1.00 91.25 213 TYR A O 1
ATOM 1693 N N . THR A 1 214 ? 12.853 -8.452 -14.807 1.00 91.75 214 THR A N 1
ATOM 1694 C CA . THR A 1 214 ? 11.691 -9.320 -15.041 1.00 91.75 214 THR A CA 1
ATOM 1695 C C . THR A 1 214 ? 10.409 -8.630 -14.594 1.00 91.75 214 THR A C 1
ATOM 1697 O O . THR A 1 214 ? 10.444 -7.697 -13.783 1.00 91.75 214 THR A O 1
ATOM 1700 N N . GLY A 1 215 ? 9.266 -9.065 -15.126 1.00 91.75 215 GLY A N 1
ATOM 1701 C CA . GLY A 1 215 ? 7.999 -8.394 -14.851 1.00 91.75 215 GLY A CA 1
ATOM 1702 C C . GLY A 1 215 ? 7.869 -7.049 -15.556 1.00 91.75 215 GLY A C 1
ATOM 1703 O O . GLY A 1 215 ? 7.250 -6.136 -15.006 1.00 91.75 215 GLY A O 1
ATOM 1704 N N . CYS A 1 216 ? 8.528 -6.877 -16.708 1.00 94.00 216 CYS A N 1
ATOM 1705 C CA . CYS A 1 216 ? 8.651 -5.573 -17.337 1.00 94.00 216 CYS A CA 1
ATOM 1706 C C . CYS A 1 216 ? 7.369 -5.139 -18.046 1.00 94.00 216 CYS A C 1
ATOM 1708 O O . CYS A 1 216 ? 6.760 -5.920 -18.774 1.00 94.00 216 CYS A O 1
ATOM 1710 N N . ASN A 1 217 ? 6.996 -3.871 -17.882 1.00 92.56 217 ASN A N 1
ATOM 1711 C CA . ASN A 1 217 ? 5.890 -3.239 -18.599 1.00 92.56 217 ASN A CA 1
ATOM 1712 C C . ASN A 1 217 ? 6.287 -1.823 -19.018 1.00 92.56 217 ASN A C 1
ATOM 1714 O O . ASN A 1 217 ? 6.865 -1.080 -18.223 1.00 92.56 217 ASN A O 1
ATOM 1718 N N . VAL A 1 218 ? 5.978 -1.434 -20.256 1.00 89.31 218 VAL A N 1
ATOM 1719 C CA . VAL A 1 218 ? 6.187 -0.052 -20.710 1.00 89.31 218 VAL A CA 1
ATOM 1720 C C . VAL A 1 218 ? 5.098 0.829 -20.106 1.00 89.31 218 VAL A C 1
ATOM 1722 O O . VAL A 1 218 ? 3.913 0.530 -20.220 1.00 89.31 218 VAL A O 1
ATOM 1725 N N . THR A 1 219 ? 5.493 1.923 -19.458 1.00 88.19 219 THR A N 1
ATOM 1726 C CA . THR A 1 219 ? 4.560 2.862 -18.813 1.00 88.19 219 THR A CA 1
ATOM 1727 C C . THR A 1 219 ? 4.527 4.226 -19.482 1.00 88.19 219 THR A C 1
ATOM 1729 O O . THR A 1 219 ? 3.527 4.932 -19.376 1.00 88.19 219 THR A O 1
ATOM 1732 N N . ALA A 1 220 ? 5.590 4.598 -20.194 1.00 85.00 220 ALA A N 1
ATOM 1733 C CA . ALA A 1 220 ? 5.617 5.798 -21.018 1.00 85.00 220 ALA A CA 1
ATOM 1734 C C . ALA A 1 220 ? 6.571 5.616 -22.199 1.00 85.00 220 ALA A C 1
ATOM 1736 O O . ALA A 1 220 ? 7.619 4.979 -22.072 1.00 85.00 220 ALA A O 1
ATOM 1737 N N . CYS A 1 221 ? 6.222 6.213 -23.333 1.00 83.75 221 CYS A N 1
ATOM 1738 C CA . CYS A 1 221 ? 7.059 6.265 -24.520 1.00 83.75 221 CYS A CA 1
ATOM 1739 C C . CYS A 1 221 ? 6.941 7.656 -25.142 1.00 83.75 221 CYS A C 1
ATOM 1741 O O . CYS A 1 221 ? 5.836 8.148 -25.360 1.00 83.75 221 CYS A O 1
ATOM 1743 N N . GLU A 1 222 ? 8.078 8.276 -25.427 1.00 82.12 222 GLU A N 1
ATOM 1744 C CA . GLU A 1 222 ? 8.167 9.548 -26.131 1.00 82.12 222 GLU A CA 1
ATOM 1745 C C . GLU A 1 222 ? 8.933 9.324 -27.431 1.00 82.12 222 GLU A C 1
ATOM 1747 O O . GLU A 1 222 ? 10.089 8.890 -27.431 1.00 82.12 222 GLU A O 1
ATOM 1752 N N . GLU A 1 223 ? 8.280 9.622 -28.548 1.00 74.44 223 GLU A N 1
ATOM 1753 C CA . GLU A 1 223 ? 8.861 9.518 -29.881 1.00 74.44 223 GLU A CA 1
ATOM 1754 C C . GLU A 1 223 ? 9.096 10.918 -30.447 1.00 74.44 223 GLU A C 1
ATOM 1756 O O . GLU A 1 223 ? 8.221 11.782 -30.388 1.00 74.44 223 GLU A O 1
ATOM 1761 N N . ILE A 1 224 ? 10.282 11.140 -31.012 1.00 64.81 224 ILE A N 1
ATOM 1762 C CA . ILE A 1 224 ? 10.613 12.360 -31.745 1.00 64.81 224 ILE A CA 1
ATOM 1763 C C . ILE A 1 224 ? 10.815 11.988 -33.211 1.00 64.81 224 ILE A C 1
ATOM 1765 O O . ILE A 1 224 ? 11.477 11.005 -33.553 1.00 64.81 224 ILE A O 1
ATOM 1769 N N . MET A 1 225 ? 10.233 12.792 -34.095 1.00 55.16 225 MET A N 1
ATOM 1770 C CA . MET A 1 225 ? 10.445 12.692 -35.531 1.00 55.16 225 MET A CA 1
ATOM 1771 C C . MET A 1 225 ? 11.590 13.628 -35.927 1.00 55.16 225 MET A C 1
ATOM 1773 O O . MET A 1 225 ? 11.443 14.845 -35.840 1.00 55.16 225 MET A O 1
ATOM 1777 N N . ASP A 1 226 ? 12.715 13.064 -36.370 1.00 55.88 226 ASP A N 1
ATOM 1778 C CA . ASP A 1 226 ? 13.851 13.820 -36.913 1.00 55.88 226 ASP A CA 1
ATOM 1779 C C . ASP A 1 226 ? 14.167 13.325 -38.332 1.00 55.88 226 ASP A C 1
ATOM 1781 O O . ASP A 1 226 ? 14.286 12.122 -38.572 1.00 55.88 226 ASP A O 1
ATOM 1785 N N . ASN A 1 227 ? 14.257 14.248 -39.295 1.00 56.53 227 ASN A N 1
ATOM 1786 C CA . ASN A 1 227 ? 14.551 13.968 -40.707 1.00 56.53 227 ASN A CA 1
ATOM 1787 C C . ASN A 1 227 ? 13.741 12.795 -41.312 1.00 56.53 227 ASN A C 1
ATOM 1789 O O . ASN A 1 227 ? 14.308 11.900 -41.943 1.00 56.53 227 ASN A O 1
ATOM 1793 N N . ASN A 1 228 ? 12.413 12.784 -41.128 1.00 55.66 228 ASN A N 1
ATOM 1794 C CA . ASN A 1 228 ? 11.511 11.718 -41.604 1.00 55.66 228 ASN A CA 1
ATOM 1795 C C . ASN A 1 228 ? 11.784 10.313 -41.013 1.00 55.66 228 ASN A C 1
ATOM 1797 O O . ASN A 1 228 ? 11.360 9.305 -41.581 1.00 55.66 228 ASN A O 1
ATOM 1801 N N . ARG A 1 229 ? 12.470 10.218 -39.865 1.00 56.31 229 ARG A N 1
ATOM 1802 C CA . ARG A 1 229 ? 12.669 8.966 -39.118 1.00 56.31 229 ARG A CA 1
ATOM 1803 C C . ARG A 1 229 ? 12.079 9.100 -37.714 1.00 56.31 229 ARG A C 1
ATOM 1805 O O . ARG A 1 229 ? 12.411 10.030 -36.984 1.00 56.31 229 ARG A O 1
ATOM 1812 N N . TYR A 1 230 ? 11.220 8.155 -37.334 1.00 56.91 230 TYR A N 1
ATOM 1813 C CA . TYR A 1 230 ? 10.746 8.023 -35.956 1.00 56.91 230 TYR A CA 1
ATOM 1814 C C . TYR A 1 230 ? 11.888 7.486 -35.093 1.00 56.91 230 TYR A C 1
ATOM 1816 O O . TYR A 1 230 ? 12.354 6.364 -35.302 1.00 56.91 230 TYR A O 1
ATOM 1824 N N . THR A 1 231 ? 12.351 8.292 -34.141 1.00 62.66 231 THR A N 1
ATOM 1825 C CA . THR A 1 231 ? 13.309 7.867 -33.121 1.00 62.66 231 THR A CA 1
ATOM 1826 C C . THR A 1 231 ? 12.585 7.850 -31.788 1.00 62.66 231 THR A C 1
ATOM 1828 O O . THR A 1 231 ? 11.984 8.846 -31.389 1.00 62.66 231 THR A O 1
ATOM 1831 N N . VAL A 1 232 ? 12.624 6.715 -31.090 1.00 66.25 232 VAL A N 1
ATOM 1832 C CA . VAL A 1 232 ? 12.131 6.681 -29.715 1.00 66.25 232 VAL A CA 1
ATOM 1833 C C . VAL A 1 232 ? 13.152 7.403 -28.845 1.00 66.25 232 VAL A C 1
ATOM 1835 O O . VAL A 1 232 ? 14.276 6.924 -28.660 1.00 66.25 232 VAL A O 1
ATOM 1838 N N . GLU A 1 233 ? 12.771 8.573 -28.346 1.00 73.62 233 GLU A N 1
ATOM 1839 C CA . GLU A 1 233 ? 13.661 9.416 -27.561 1.00 73.62 233 GLU A CA 1
ATOM 1840 C C . GLU A 1 233 ? 13.689 8.952 -26.112 1.00 73.62 233 GLU A C 1
ATOM 1842 O O . GLU A 1 233 ? 14.772 8.858 -25.549 1.00 73.62 233 GLU A O 1
ATOM 1847 N N . ASN A 1 234 ? 12.544 8.602 -25.521 1.00 81.81 234 ASN A N 1
ATOM 1848 C CA . ASN A 1 234 ? 12.487 8.118 -24.143 1.00 81.81 234 ASN A CA 1
ATOM 1849 C C . ASN A 1 234 ? 11.516 6.937 -24.006 1.00 81.81 234 ASN A C 1
ATOM 1851 O O . ASN A 1 234 ? 10.404 6.980 -24.522 1.00 81.81 234 ASN A O 1
ATOM 1855 N N . ILE A 1 235 ? 11.908 5.900 -23.265 1.00 87.19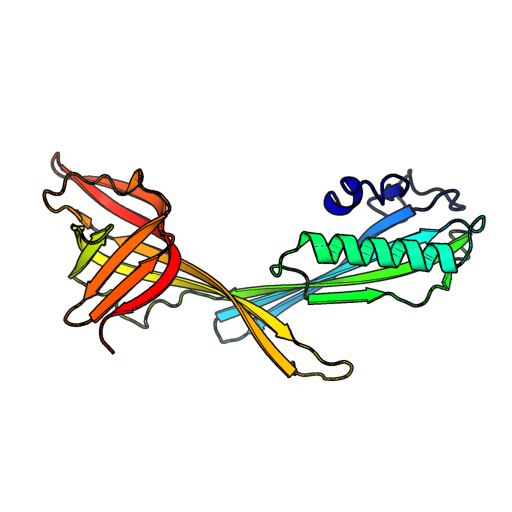 235 ILE A N 1
ATOM 1856 C CA . ILE A 1 235 ? 11.010 4.832 -22.800 1.00 87.19 235 ILE A CA 1
ATOM 1857 C C . ILE A 1 235 ? 11.144 4.722 -21.286 1.00 87.19 235 ILE A C 1
ATOM 1859 O O . ILE A 1 235 ? 12.256 4.663 -20.759 1.00 87.19 235 ILE A O 1
ATOM 1863 N N . THR A 1 236 ? 10.007 4.655 -20.601 1.00 89.56 236 THR A N 1
ATOM 1864 C CA . THR A 1 236 ? 9.923 4.312 -19.181 1.00 89.56 236 THR A CA 1
ATOM 1865 C C . THR A 1 236 ? 9.332 2.916 -19.034 1.00 89.56 236 THR A C 1
ATOM 1867 O O . THR A 1 236 ? 8.285 2.618 -19.611 1.00 89.56 236 THR A O 1
ATOM 1870 N N . ILE A 1 237 ? 10.008 2.061 -18.271 1.00 91.69 237 ILE A N 1
ATOM 1871 C CA . ILE A 1 237 ? 9.634 0.662 -18.040 1.00 91.69 237 ILE A CA 1
ATOM 1872 C C . ILE A 1 237 ? 9.562 0.429 -16.533 1.00 91.69 237 ILE A C 1
ATOM 1874 O O . ILE A 1 237 ? 10.477 0.817 -15.815 1.00 91.69 237 ILE A O 1
ATOM 1878 N N . THR A 1 238 ? 8.515 -0.219 -16.034 1.00 92.00 238 THR A N 1
ATOM 1879 C CA . THR A 1 238 ? 8.482 -0.743 -14.659 1.00 92.00 238 THR A CA 1
ATOM 1880 C C . THR A 1 238 ? 8.847 -2.221 -14.651 1.00 92.00 238 THR A C 1
ATOM 1882 O O . THR A 1 238 ? 8.518 -2.921 -15.599 1.00 92.00 238 THR A O 1
ATOM 1885 N N . ALA A 1 239 ? 9.524 -2.705 -13.611 1.00 91.62 239 ALA A N 1
ATOM 1886 C CA . ALA A 1 239 ? 9.880 -4.113 -13.424 1.00 91.62 239 ALA A CA 1
ATOM 1887 C C . ALA A 1 239 ? 9.731 -4.531 -11.952 1.00 91.62 239 ALA A C 1
ATOM 1889 O O . ALA A 1 239 ? 9.815 -3.694 -11.051 1.00 91.62 239 ALA A O 1
ATOM 1890 N N . THR A 1 240 ? 9.533 -5.825 -11.699 1.00 87.38 240 THR A N 1
ATOM 1891 C CA . THR A 1 240 ? 9.307 -6.390 -10.351 1.00 87.38 240 THR A CA 1
ATOM 1892 C C . THR A 1 240 ? 10.471 -7.244 -9.850 1.00 87.38 240 THR A C 1
ATOM 1894 O O . THR A 1 240 ? 10.542 -7.557 -8.664 1.00 87.38 240 THR A O 1
ATOM 1897 N N . GLY A 1 241 ? 11.413 -7.596 -10.728 1.00 84.31 241 GLY A N 1
ATOM 1898 C CA . GLY A 1 241 ? 12.616 -8.340 -10.372 1.00 84.31 241 GLY A CA 1
ATOM 1899 C C . GLY A 1 241 ? 13.865 -7.800 -11.060 1.00 84.31 241 GLY A C 1
ATOM 1900 O O . GLY A 1 241 ? 13.793 -7.200 -12.133 1.00 84.31 241 GLY A O 1
ATOM 1901 N N . LYS A 1 242 ? 15.020 -8.032 -10.427 1.00 86.88 242 LYS A N 1
ATOM 1902 C CA . LYS A 1 242 ? 16.352 -7.772 -10.983 1.00 86.88 242 LYS A CA 1
ATOM 1903 C C . LYS A 1 242 ? 17.275 -8.951 -10.680 1.00 86.88 242 LYS A C 1
ATOM 1905 O O . LYS A 1 242 ? 17.429 -9.330 -9.522 1.00 86.88 242 LYS A O 1
ATOM 1910 N N . GLY A 1 243 ? 17.923 -9.477 -11.709 1.00 80.69 243 GLY A N 1
ATOM 1911 C CA . GLY A 1 243 ? 19.022 -10.433 -11.631 1.00 80.69 243 GLY A CA 1
ATOM 1912 C C . GLY A 1 243 ? 20.275 -9.881 -12.309 1.00 80.69 243 GLY A C 1
ATOM 1913 O O . GLY A 1 243 ? 20.204 -8.952 -13.113 1.00 80.69 243 GLY A O 1
ATOM 1914 N N . ILE A 1 244 ? 21.432 -10.449 -11.984 1.00 76.94 244 ILE A N 1
ATOM 1915 C CA . ILE A 1 244 ? 22.701 -10.170 -12.664 1.00 76.94 244 ILE A CA 1
ATOM 1916 C C . ILE A 1 244 ? 23.225 -11.507 -13.167 1.00 76.94 244 ILE A C 1
ATOM 1918 O O . ILE A 1 244 ? 23.253 -12.481 -12.414 1.00 76.94 244 ILE A O 1
ATOM 1922 N N . LYS A 1 245 ? 23.609 -11.569 -14.439 1.00 64.75 245 LYS A N 1
ATOM 1923 C CA . LYS A 1 245 ? 24.222 -12.754 -15.031 1.00 64.75 245 LYS A CA 1
ATOM 1924 C C . LYS A 1 245 ? 25.727 -12.498 -15.118 1.00 64.75 245 LYS A C 1
ATOM 1926 O O . LYS A 1 245 ? 26.142 -11.564 -15.796 1.00 64.75 245 LYS A O 1
ATOM 1931 N N . GLY A 1 246 ? 26.518 -13.300 -14.400 1.00 52.78 246 GLY A N 1
ATOM 1932 C CA . GLY A 1 246 ? 27.985 -13.188 -14.367 1.00 52.78 246 GLY A CA 1
ATOM 1933 C C . GLY A 1 246 ? 28.563 -12.729 -13.026 1.00 52.78 246 GLY A C 1
ATOM 1934 O O . GLY A 1 246 ? 29.213 -11.690 -12.963 1.00 52.78 246 GLY A O 1
ATOM 1935 N N . GLY A 1 247 ? 28.340 -13.516 -11.973 1.00 37.28 247 GLY A N 1
ATOM 1936 C CA . GLY A 1 247 ? 29.082 -13.471 -10.711 1.00 37.28 247 GLY A CA 1
ATOM 1937 C C . GLY A 1 247 ? 29.467 -14.883 -10.303 1.00 37.28 247 GLY A C 1
ATOM 1938 O O . GLY A 1 247 ? 28.609 -15.774 -10.503 1.00 37.28 247 GLY A O 1
#

pLDDT: mean 73.11, std 16.73, range [32.88, 94.0]